Protein AF-0000000080632070 (afdb_homodimer)

Radius of gyration: 18.25 Å; Cα contacts (8 Å, |Δi|>4): 567; chains: 2; bounding box: 45×47×37 Å

Secondary structure (DSSP, 8-state):
--HHHHHHHHHHHHHHHHHHTT-HHHHHTTEEEEEEEEEGGGEEESSTTTTHHHHHHH-SEEEEEEEEEEEE--SS-EEEEEEEEEEEE-TTS-EEEEEEEEEEEEEETTEEEEEEEEESHHHHHH-GGG--/--HHHHHHHHHHHHHHHHHHTT-HHHHHTTEEEEEEEEEGGGEEESSTTTHHHHHHHH-SEEEEEEEEEEEE--SS-EEEEEEEEEEEE-TTS-EEEEEEEEEEEEEETTEEEEEEEEESHHHHHH-GGG--

Sequence (264 aa):
MSEMTERDLQAVKDYLDASMAPDPVRAAKHVAPGFICRFTGHRVFDTPSGPTGFNAARYKWVKKRIERYDVVPGETETIVYSLGYLYGAWPDGTPFDNNRYVDRFVVRDGLIVETDVWNDSAEWILDPSCARMSEMTERDLQAVKDYLDASMAPDPVRAAKHVAPGFICRFTGHRVFDTPSGPTGFNAARYKWVKKRIERYDVVPGETETIVYSLGYLYGAWPDGTPFDNNRYVDRFVVRDGLIVETDVWNDSAEWILDPSCAR

Solvent-accessible surface area (backbone atoms only — not comparable to full-atom values): 13625 Å² total; per-residue (Å²): 131,55,71,67,48,53,44,31,52,49,30,52,54,52,29,53,55,24,58,69,67,70,35,61,70,65,25,49,72,29,42,36,93,82,24,38,35,32,34,63,31,65,44,75,32,64,50,86,60,50,59,51,64,56,45,58,73,63,20,64,45,77,45,78,48,80,72,45,75,50,61,29,81,54,95,75,40,31,38,38,34,42,31,36,24,33,35,39,22,35,70,89,60,53,70,51,55,78,36,44,36,45,36,39,35,39,22,43,92,43,20,32,41,36,35,43,39,46,54,26,61,44,36,26,70,79,39,60,81,50,57,110,130,54,69,68,47,52,44,30,52,49,29,52,53,50,29,54,55,25,58,70,70,71,34,62,72,65,24,49,72,29,42,35,93,81,25,38,35,33,35,62,32,65,42,75,31,65,49,87,57,49,58,52,63,58,46,59,72,64,21,65,43,77,46,76,49,81,72,44,78,49,62,31,81,54,95,75,39,31,38,38,35,42,33,36,24,33,33,40,22,34,71,89,60,54,70,50,56,77,35,44,36,45,35,40,35,38,24,44,93,43,19,32,41,35,34,41,40,46,55,24,62,43,36,26,70,78,38,60,80,49,56,108

InterPro domains:
  IPR032710 NTF2-like domain superfamily [SSF54427] (9-125)

Organism: NCBI:txid1064539

Structure (mmCIF, N/CA/C/O backbone):
data_AF-0000000080632070-model_v1
#
loop_
_entity.id
_entity.type
_entity.pdbx_description
1 polymer 'SnoaL-like domain-containing protein'
#
loop_
_atom_site.group_PDB
_atom_site.id
_atom_site.type_symbol
_atom_site.label_atom_id
_atom_site.label_alt_id
_atom_site.label_comp_id
_atom_site.label_asym_id
_atom_site.label_entity_id
_atom_site.label_seq_id
_atom_site.pdbx_PDB_ins_code
_atom_site.Cartn_x
_atom_site.Cartn_y
_atom_site.Cartn_z
_atom_site.occupancy
_atom_site.B_iso_or_equiv
_atom_site.auth_seq_id
_atom_site.auth_comp_id
_atom_site.auth_asym_id
_atom_site.auth_atom_id
_atom_site.pdbx_PDB_model_num
ATOM 1 N N . MET A 1 1 ? 23.156 2.607 -9.703 1 80.25 1 MET A N 1
ATOM 2 C CA . MET A 1 1 ? 22.672 1.463 -8.93 1 80.25 1 MET A CA 1
ATOM 3 C C . MET A 1 1 ? 23.688 0.328 -8.953 1 80.25 1 MET A C 1
ATOM 5 O O . MET A 1 1 ? 24.312 0.068 -9.992 1 80.25 1 MET A O 1
ATOM 9 N N . SER A 1 2 ? 23.875 -0.301 -7.793 1 89.19 2 SER A N 1
ATOM 10 C CA . SER A 1 2 ? 24.812 -1.407 -7.703 1 89.19 2 SER A CA 1
ATOM 11 C C . SER A 1 2 ? 24.344 -2.607 -8.516 1 89.19 2 SER A C 1
ATOM 13 O O . SER A 1 2 ? 23.172 -2.697 -8.875 1 89.19 2 SER A O 1
ATOM 15 N N . GLU A 1 3 ? 25.203 -3.439 -8.914 1 92.31 3 GLU A N 1
ATOM 16 C CA . GLU A 1 3 ? 24.875 -4.668 -9.625 1 92.31 3 GLU A CA 1
ATOM 17 C C . GLU A 1 3 ? 23.875 -5.512 -8.828 1 92.31 3 GLU A C 1
ATOM 19 O O . GLU A 1 3 ? 22.969 -6.113 -9.406 1 92.31 3 GLU A O 1
ATOM 24 N N . MET A 1 4 ? 24.141 -5.578 -7.57 1 93.06 4 MET A N 1
ATOM 25 C CA . MET A 1 4 ? 23.234 -6.316 -6.695 1 93.06 4 MET A CA 1
ATOM 26 C C . MET A 1 4 ? 21.828 -5.754 -6.773 1 93.06 4 MET A C 1
ATOM 28 O O . MET A 1 4 ? 20.859 -6.508 -6.934 1 93.06 4 MET A O 1
ATOM 32 N N . THR A 1 5 ? 21.719 -4.477 -6.719 1 95.25 5 THR A N 1
ATOM 33 C CA . THR A 1 5 ? 20.422 -3.807 -6.746 1 95.25 5 THR A CA 1
ATOM 34 C C . THR A 1 5 ? 19.719 -4.031 -8.086 1 95.25 5 THR A C 1
ATOM 36 O O . THR A 1 5 ? 18.516 -4.273 -8.125 1 95.25 5 THR A O 1
ATOM 39 N N . GLU A 1 6 ? 20.453 -3.977 -9.164 1 96.12 6 GLU A N 1
ATOM 40 C CA . GLU A 1 6 ? 19.891 -4.199 -10.492 1 96.12 6 GLU A CA 1
ATOM 41 C C . GLU A 1 6 ? 19.375 -5.629 -10.648 1 96.12 6 GLU A C 1
ATOM 43 O O . GLU A 1 6 ? 18.312 -5.859 -11.227 1 96.12 6 GLU A O 1
ATOM 48 N N . ARG A 1 7 ? 20.172 -6.523 -10.172 1 96.81 7 ARG A N 1
ATOM 49 C CA . ARG A 1 7 ? 19.766 -7.926 -10.195 1 96.81 7 ARG A CA 1
ATOM 50 C C . ARG A 1 7 ? 18.5 -8.148 -9.383 1 96.81 7 ARG A C 1
ATOM 52 O O . ARG A 1 7 ? 17.594 -8.859 -9.828 1 96.81 7 ARG A O 1
ATOM 59 N N . ASP A 1 8 ? 18.469 -7.594 -8.242 1 97.81 8 ASP A N 1
ATOM 60 C CA . ASP A 1 8 ? 17.312 -7.746 -7.367 1 97.81 8 ASP A CA 1
ATOM 61 C C . ASP A 1 8 ? 16.062 -7.152 -8.008 1 97.81 8 ASP A C 1
ATOM 63 O O . ASP A 1 8 ? 14.984 -7.75 -7.941 1 97.81 8 ASP A O 1
ATOM 67 N N . LEU A 1 9 ? 16.156 -5.965 -8.625 1 98.06 9 LEU A N 1
ATOM 68 C CA . LEU A 1 9 ? 15.047 -5.355 -9.344 1 98.06 9 LEU A CA 1
ATOM 69 C C . LEU A 1 9 ? 14.578 -6.254 -10.477 1 98.06 9 LEU A C 1
ATOM 71 O O . LEU A 1 9 ? 13.375 -6.441 -10.672 1 98.06 9 LEU A O 1
ATOM 75 N N . GLN A 1 10 ? 15.5 -6.809 -11.227 1 98.06 10 GLN A N 1
ATOM 76 C CA . GLN A 1 10 ? 15.148 -7.688 -12.336 1 98.06 10 GLN A CA 1
ATOM 77 C C . GLN A 1 10 ? 14.398 -8.922 -11.844 1 98.06 10 GLN A C 1
ATOM 79 O O . GLN A 1 10 ? 13.484 -9.406 -12.508 1 98.06 10 GLN A O 1
ATOM 84 N N . ALA A 1 11 ? 14.812 -9.477 -10.711 1 98.12 11 ALA A N 1
ATOM 85 C CA . ALA A 1 11 ? 14.125 -10.617 -10.125 1 98.12 11 ALA A CA 1
ATOM 86 C C . ALA A 1 11 ? 12.656 -10.297 -9.859 1 98.12 11 ALA A C 1
ATOM 88 O O . ALA A 1 11 ? 11.781 -11.117 -10.125 1 98.12 11 ALA A O 1
ATOM 89 N N . VAL A 1 12 ? 12.359 -9.109 -9.328 1 98.5 12 VAL A N 1
ATOM 90 C CA . VAL A 1 12 ? 10.984 -8.695 -9.047 1 98.5 12 VAL A CA 1
ATOM 91 C C . VAL A 1 12 ? 10.203 -8.57 -10.352 1 98.5 12 VAL A C 1
ATOM 93 O O . VAL A 1 12 ? 9.062 -9.031 -10.445 1 98.5 12 VAL A O 1
ATOM 96 N N . LYS A 1 13 ? 10.844 -7.945 -11.367 1 98.12 13 LYS A N 1
ATOM 97 C CA . LYS A 1 13 ? 10.195 -7.805 -12.664 1 98.12 13 LYS A CA 1
ATOM 98 C C . LYS A 1 13 ? 9.852 -9.164 -13.266 1 98.12 13 LYS A C 1
ATOM 100 O O . LYS A 1 13 ? 8.742 -9.367 -13.766 1 98.12 13 LYS A O 1
ATOM 105 N N . ASP A 1 14 ? 10.758 -10.062 -13.188 1 97.06 14 ASP A N 1
ATOM 106 C CA . ASP A 1 14 ? 10.555 -11.406 -13.711 1 97.06 14 ASP A CA 1
ATOM 107 C C . ASP A 1 14 ? 9.453 -12.133 -12.938 1 97.06 14 ASP A C 1
ATOM 109 O O . ASP A 1 14 ? 8.633 -12.836 -13.531 1 97.06 14 ASP A O 1
ATOM 113 N N . TYR A 1 15 ? 9.539 -12 -11.625 1 97.31 15 TYR A N 1
ATOM 114 C CA . TYR A 1 15 ? 8.531 -12.609 -10.766 1 97.31 15 TYR A CA 1
ATOM 115 C C . TYR A 1 15 ? 7.133 -12.117 -11.133 1 97.31 15 TYR A C 1
ATOM 117 O O . TYR A 1 15 ? 6.203 -12.914 -11.281 1 97.31 15 TYR A O 1
ATOM 125 N N . LEU A 1 16 ? 6.93 -10.797 -11.289 1 96.94 16 LEU A N 1
ATOM 126 C CA . LEU A 1 16 ? 5.633 -10.211 -11.602 1 96.94 16 LEU A CA 1
ATOM 127 C C . LEU A 1 16 ? 5.16 -10.641 -12.984 1 96.94 16 LEU A C 1
ATOM 129 O O . LEU A 1 16 ? 3.977 -10.914 -13.188 1 96.94 16 LEU A O 1
ATOM 133 N N . ASP A 1 17 ? 6.074 -10.695 -13.953 1 94.5 17 ASP A N 1
ATOM 134 C CA . ASP A 1 17 ? 5.75 -11.188 -15.289 1 94.5 17 ASP A CA 1
ATOM 135 C C . ASP A 1 17 ? 5.246 -12.633 -15.234 1 94.5 17 ASP A C 1
ATOM 137 O O . ASP A 1 17 ? 4.246 -12.969 -15.875 1 94.5 17 ASP A O 1
ATOM 141 N N . ALA A 1 18 ? 5.891 -13.461 -14.484 1 93 18 ALA A N 1
ATOM 142 C CA . ALA A 1 18 ? 5.52 -14.859 -14.336 1 93 18 ALA A CA 1
ATOM 143 C C . ALA A 1 18 ? 4.168 -15 -13.641 1 93 18 ALA A C 1
ATOM 145 O O . ALA A 1 18 ? 3.363 -15.867 -13.992 1 93 18 ALA A O 1
ATOM 146 N N . SER A 1 19 ? 3.906 -14.188 -12.641 1 90 19 SER A N 1
ATOM 147 C CA . SER A 1 19 ? 2.676 -14.242 -11.859 1 90 19 SER A CA 1
ATOM 148 C C . SER A 1 19 ? 1.469 -13.836 -12.695 1 90 19 SER A C 1
ATOM 150 O O . SER A 1 19 ? 0.364 -14.336 -12.492 1 90 19 SER A O 1
ATOM 152 N N . MET A 1 20 ? 1.61 -13 -13.672 1 87.75 20 MET A N 1
ATOM 153 C CA . MET A 1 20 ? 0.521 -12.523 -14.516 1 87.75 20 MET A CA 1
ATOM 154 C C . MET A 1 20 ? 0.211 -13.523 -15.625 1 87.75 20 MET A C 1
ATOM 156 O O . MET A 1 20 ? -0.894 -13.531 -16.172 1 87.75 20 MET A O 1
ATOM 160 N N . ALA A 1 21 ? 1.097 -14.391 -16.141 1 80.94 21 ALA A N 1
ATOM 161 C CA . ALA A 1 21 ? 0.878 -15.469 -17.094 1 80.94 21 ALA A CA 1
ATOM 162 C C . ALA A 1 21 ? 0.444 -16.75 -16.391 1 80.94 21 ALA A C 1
ATOM 164 O O . ALA A 1 21 ? 0.208 -17.766 -17.047 1 80.94 21 ALA A O 1
ATOM 165 N N . PRO A 1 22 ? -0.05 -16.688 -15.375 1 74.19 22 PRO A N 1
ATOM 166 C CA . PRO A 1 22 ? -0.253 -17.766 -14.398 1 74.19 22 PRO A CA 1
ATOM 167 C C . PRO A 1 22 ? 0.621 -18.984 -14.68 1 74.19 22 PRO A C 1
ATOM 169 O O . PRO A 1 22 ? 0.126 -20 -15.18 1 74.19 22 PRO A O 1
ATOM 172 N N . ASP A 1 23 ? 1.89 -18.844 -14.43 1 85.56 23 ASP A N 1
ATOM 173 C CA . ASP A 1 23 ? 2.936 -19.859 -14.484 1 85.56 23 ASP A CA 1
ATOM 174 C C . ASP A 1 23 ? 3.582 -20.062 -13.117 1 85.56 23 ASP A C 1
ATOM 176 O O . ASP A 1 23 ? 4.672 -19.531 -12.859 1 85.56 23 ASP A O 1
ATOM 180 N N . PRO A 1 24 ? 2.984 -20.828 -12.305 1 86 24 PRO A N 1
ATOM 181 C CA . PRO A 1 24 ? 3.447 -20.922 -10.914 1 86 24 PRO A CA 1
ATOM 182 C C . PRO A 1 24 ? 4.844 -21.531 -10.805 1 86 24 PRO A C 1
ATOM 184 O O . PRO A 1 24 ? 5.59 -21.203 -9.875 1 86 24 PRO A O 1
ATOM 187 N N . VAL A 1 25 ? 5.188 -22.344 -11.727 1 89.5 25 VAL A N 1
ATOM 188 C CA . VAL A 1 25 ? 6.512 -22.969 -11.719 1 89.5 25 VAL A CA 1
ATOM 189 C C . VAL A 1 25 ? 7.578 -21.906 -11.969 1 89.5 25 VAL A C 1
ATOM 191 O O . VAL A 1 25 ? 8.586 -21.844 -11.266 1 89.5 25 VAL A O 1
ATOM 194 N N . ARG A 1 26 ? 7.363 -21.109 -12.961 1 92.06 26 ARG A N 1
ATOM 195 C CA . ARG A 1 26 ? 8.297 -20.031 -13.266 1 92.06 26 ARG A CA 1
ATOM 196 C C . ARG A 1 26 ? 8.375 -19.031 -12.117 1 92.06 26 ARG A C 1
ATOM 198 O O . ARG A 1 26 ? 9.461 -18.562 -11.758 1 92.06 26 ARG A O 1
ATOM 205 N N . ALA A 1 27 ? 7.277 -18.641 -11.539 1 93.5 27 ALA A N 1
ATOM 206 C CA . ALA A 1 27 ? 7.25 -17.703 -10.414 1 93.5 27 ALA A CA 1
ATOM 207 C C . ALA A 1 27 ? 8.039 -18.266 -9.227 1 93.5 27 ALA A C 1
ATOM 209 O O . ALA A 1 27 ? 8.742 -17.516 -8.547 1 93.5 27 ALA A O 1
ATOM 210 N N . ALA A 1 28 ? 7.957 -19.547 -9.062 1 94.19 28 ALA A N 1
ATOM 211 C CA . ALA A 1 28 ? 8.594 -20.203 -7.918 1 94.19 28 ALA A CA 1
ATOM 212 C C . ALA A 1 28 ? 10.109 -20.109 -8.016 1 94.19 28 ALA A C 1
ATOM 214 O O . ALA A 1 28 ? 10.805 -20.203 -6.996 1 94.19 28 ALA A O 1
ATOM 215 N N . LYS A 1 29 ? 10.648 -19.906 -9.148 1 95.88 29 LYS A N 1
ATOM 216 C CA . LYS A 1 29 ? 12.094 -19.828 -9.352 1 95.88 29 LYS A CA 1
ATOM 217 C C . LYS A 1 29 ? 12.656 -18.516 -8.82 1 95.88 29 LYS A C 1
ATOM 219 O O . LYS A 1 29 ? 13.867 -18.375 -8.648 1 95.88 29 LYS A O 1
ATOM 224 N N . HIS A 1 30 ? 11.789 -17.578 -8.602 1 97.5 30 HIS A N 1
ATOM 225 C CA . HIS A 1 30 ? 12.25 -16.234 -8.234 1 97.5 30 HIS A CA 1
ATOM 226 C C . HIS A 1 30 ? 12.094 -15.992 -6.738 1 97.5 30 HIS A C 1
ATOM 228 O O . HIS A 1 30 ? 12.375 -14.898 -6.254 1 97.5 30 HIS A O 1
ATOM 234 N N . VAL A 1 31 ? 11.656 -17 -5.98 1 98.19 31 VAL A N 1
ATOM 235 C CA . VAL A 1 31 ? 11.461 -16.797 -4.547 1 98.19 31 VAL A CA 1
ATOM 236 C C . VAL A 1 31 ? 12.414 -17.688 -3.76 1 98.19 31 VAL A C 1
ATOM 238 O O . VAL A 1 31 ? 12.836 -18.75 -4.246 1 98.19 31 VAL A O 1
ATOM 241 N N . ALA A 1 32 ? 12.812 -17.25 -2.561 1 98.31 32 ALA A N 1
ATOM 242 C CA . ALA A 1 32 ? 13.727 -17.969 -1.675 1 98.31 32 ALA A CA 1
ATOM 243 C C . ALA A 1 32 ? 12.984 -19.031 -0.862 1 98.31 32 ALA A C 1
ATOM 245 O O . ALA A 1 32 ? 11.766 -18.938 -0.688 1 98.31 32 ALA A O 1
ATOM 246 N N . PRO A 1 33 ? 13.711 -20.094 -0.408 1 96.94 33 PRO A N 1
ATOM 247 C CA . PRO A 1 33 ? 13.109 -20.953 0.612 1 96.94 33 PRO A CA 1
ATOM 248 C C . PRO A 1 33 ? 12.578 -20.172 1.812 1 96.94 33 PRO A C 1
ATOM 250 O O . PRO A 1 33 ? 13.25 -19.25 2.293 1 96.94 33 PRO A O 1
ATOM 253 N N . GLY A 1 34 ? 11.367 -20.484 2.211 1 97.31 34 GLY A N 1
ATOM 254 C CA . GLY A 1 34 ? 10.781 -19.766 3.332 1 97.31 34 GLY A CA 1
ATOM 255 C C . GLY A 1 34 ? 10.016 -18.531 2.916 1 97.31 34 GLY A C 1
ATOM 256 O O . GLY A 1 34 ? 9.609 -17.734 3.762 1 97.31 34 GLY A O 1
ATOM 257 N N . PHE A 1 35 ? 9.844 -18.406 1.65 1 98.06 35 PHE A N 1
ATOM 258 C CA . PHE A 1 35 ? 9.102 -17.281 1.084 1 98.06 35 PHE A CA 1
ATOM 259 C C . PHE A 1 35 ? 7.781 -17.078 1.827 1 98.06 35 PHE A C 1
ATOM 261 O O . PHE A 1 35 ? 7.102 -18.047 2.174 1 98.06 35 PHE A O 1
ATOM 268 N N . ILE A 1 36 ? 7.457 -15.766 2.119 1 98.56 36 ILE A N 1
ATOM 269 C CA . ILE A 1 36 ? 6.18 -15.398 2.727 1 98.56 36 ILE A CA 1
ATOM 270 C C . ILE A 1 36 ? 5.488 -14.336 1.875 1 98.56 36 ILE A C 1
ATOM 272 O O . ILE A 1 36 ? 6.117 -13.352 1.468 1 98.56 36 ILE A O 1
ATOM 276 N N . CYS A 1 37 ? 4.301 -14.578 1.542 1 98.12 37 CYS A N 1
ATOM 277 C CA . CYS A 1 37 ? 3.438 -13.594 0.904 1 98.12 37 CYS A CA 1
ATOM 278 C C . CYS A 1 37 ? 2.336 -13.133 1.854 1 98.12 37 CYS A C 1
ATOM 280 O O . CYS A 1 37 ? 1.498 -13.938 2.27 1 98.12 37 CYS A O 1
ATOM 282 N N . ARG A 1 38 ? 2.316 -11.922 2.25 1 98.5 38 ARG A N 1
ATOM 283 C CA . ARG A 1 38 ? 1.212 -11.312 2.98 1 98.5 38 ARG A CA 1
ATOM 284 C C . ARG A 1 38 ? 0.305 -10.523 2.041 1 98.5 38 ARG A C 1
ATOM 286 O O . ARG A 1 38 ? 0.641 -9.406 1.635 1 98.5 38 ARG A O 1
ATOM 293 N N . PHE A 1 39 ? -0.802 -11.125 1.764 1 98.44 39 PHE A N 1
ATOM 294 C CA . PHE A 1 39 ? -1.755 -10.602 0.793 1 98.44 39 PHE A CA 1
ATOM 295 C C . PHE A 1 39 ? -2.756 -9.672 1.467 1 98.44 39 PHE A C 1
ATOM 297 O O . PHE A 1 39 ? -2.678 -9.43 2.674 1 98.44 39 PHE A O 1
ATOM 304 N N . THR A 1 40 ? -3.619 -9 0.678 1 98.56 40 THR A N 1
ATOM 305 C CA . THR A 1 40 ? -4.57 -8.039 1.21 1 98.56 40 THR A CA 1
ATOM 306 C C . THR A 1 40 ? -5.301 -8.609 2.424 1 98.56 40 THR A C 1
ATOM 308 O O . THR A 1 40 ? -5.648 -9.789 2.443 1 98.56 40 THR A O 1
ATOM 311 N N . GLY A 1 41 ? -5.492 -7.746 3.436 1 98.06 41 GLY A N 1
ATOM 312 C CA . GLY A 1 41 ? -6.117 -8.195 4.668 1 98.06 41 GLY A CA 1
ATOM 313 C C . GLY A 1 41 ? -5.168 -8.945 5.582 1 98.06 41 GLY A C 1
ATOM 314 O O . GLY A 1 41 ? -5.59 -9.508 6.594 1 98.06 41 GLY A O 1
ATOM 315 N N . HIS A 1 42 ? -3.912 -9.008 5.176 1 98 42 HIS A N 1
ATOM 316 C CA . HIS A 1 42 ? -2.855 -9.719 5.887 1 98 42 HIS A CA 1
ATOM 317 C C . HIS A 1 42 ? -3.061 -11.227 5.805 1 98 42 HIS A C 1
ATOM 319 O O . HIS A 1 42 ? -2.822 -11.945 6.781 1 98 42 HIS A O 1
ATOM 325 N N . ARG A 1 43 ? -3.594 -11.734 4.762 1 97.75 43 ARG A N 1
ATOM 326 C CA . ARG A 1 43 ? -3.662 -13.164 4.496 1 97.75 43 ARG A CA 1
ATOM 327 C C . ARG A 1 43 ? -2.285 -13.727 4.16 1 97.75 43 ARG A C 1
ATOM 329 O O . ARG A 1 43 ? -1.622 -13.25 3.236 1 97.75 43 ARG A O 1
ATOM 336 N N . VAL A 1 44 ? -1.87 -14.711 4.836 1 97.94 44 VAL A N 1
ATOM 337 C CA . VAL A 1 44 ? -0.495 -15.18 4.719 1 97.94 44 VAL A CA 1
ATOM 338 C C . VAL A 1 44 ? -0.46 -16.469 3.895 1 97.94 44 VAL A C 1
ATOM 340 O O . VAL A 1 44 ? -1.235 -17.391 4.145 1 97.94 44 VAL A O 1
ATOM 343 N N . PHE A 1 45 ? 0.43 -16.453 2.949 1 97.5 45 PHE A N 1
ATOM 344 C CA . PHE A 1 45 ? 0.718 -17.625 2.115 1 97.5 45 PHE A CA 1
ATOM 345 C C . PHE A 1 45 ? 2.217 -17.891 2.062 1 97.5 45 PHE A C 1
ATOM 347 O O . PHE A 1 45 ? 3.023 -17 2.338 1 97.5 45 PHE A O 1
ATOM 354 N N . ASP A 1 46 ? 2.574 -19.094 1.622 1 97.06 46 ASP A N 1
ATOM 355 C CA . ASP A 1 46 ? 3.992 -19.453 1.667 1 97.06 46 ASP A CA 1
ATOM 356 C C . ASP A 1 46 ? 4.496 -19.875 0.291 1 97.06 46 ASP A C 1
ATOM 358 O O . ASP A 1 46 ? 5.594 -20.422 0.169 1 97.06 46 ASP A O 1
ATOM 362 N N . THR A 1 47 ? 3.676 -19.719 -0.685 1 95.25 47 THR A N 1
ATOM 363 C CA . THR A 1 47 ? 4.074 -19.953 -2.07 1 95.25 47 THR A CA 1
ATOM 364 C C . THR A 1 47 ? 3.516 -18.859 -2.98 1 95.25 47 THR A C 1
ATOM 366 O O . THR A 1 47 ? 2.506 -18.234 -2.656 1 95.25 47 THR A O 1
ATOM 369 N N . PRO A 1 48 ? 4.121 -18.641 -4.16 1 93.81 48 PRO A N 1
ATOM 370 C CA . PRO A 1 48 ? 3.619 -17.656 -5.113 1 93.81 48 PRO A CA 1
ATOM 371 C C . PRO A 1 48 ? 2.195 -17.953 -5.578 1 93.81 48 PRO A C 1
ATOM 373 O O . PRO A 1 48 ? 1.456 -17.031 -5.941 1 93.81 48 PRO A O 1
ATOM 376 N N . SER A 1 49 ? 1.76 -19.188 -5.531 1 93.06 49 SER A N 1
ATOM 377 C CA . SER A 1 49 ? 0.434 -19.562 -6.012 1 93.06 49 SER A CA 1
ATOM 378 C C . SER A 1 49 ? -0.602 -19.484 -4.895 1 93.06 49 SER A C 1
ATOM 380 O O . SER A 1 49 ? -1.796 -19.688 -5.133 1 93.06 49 SER A O 1
ATOM 382 N N . GLY A 1 50 ? -0.197 -19.219 -3.744 1 92.75 50 GLY A N 1
ATOM 383 C CA . GLY A 1 50 ? -1.074 -19.172 -2.584 1 92.75 50 GLY A CA 1
ATOM 384 C C . GLY A 1 50 ? -2.283 -18.281 -2.785 1 92.75 50 GLY A C 1
ATOM 385 O O . GLY A 1 50 ? -3.42 -18.703 -2.58 1 92.75 50 GLY A O 1
ATOM 386 N N . PRO A 1 51 ? -2.062 -17.031 -3.328 1 94.25 51 PRO A N 1
ATOM 387 C CA . PRO A 1 51 ? -3.16 -16.062 -3.451 1 94.25 51 PRO A CA 1
ATOM 388 C C . PRO A 1 51 ? -4.156 -16.438 -4.543 1 94.25 51 PRO A C 1
ATOM 390 O O . PRO A 1 51 ? -5.219 -15.828 -4.656 1 94.25 51 PRO A O 1
ATOM 393 N N .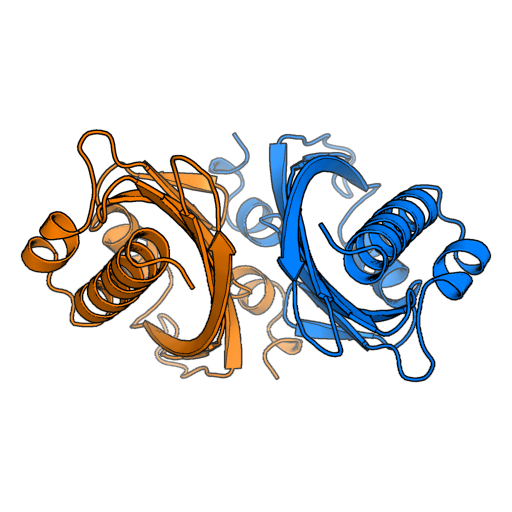 THR A 1 52 ? -3.857 -17.406 -5.316 1 92.25 52 THR A N 1
ATOM 394 C CA . THR A 1 52 ? -4.66 -17.719 -6.5 1 92.25 52 THR A CA 1
ATOM 395 C C . THR A 1 52 ? -6.098 -18.031 -6.109 1 92.25 52 THR A C 1
ATOM 397 O O . THR A 1 52 ? -7.039 -17.609 -6.781 1 92.25 52 THR A O 1
ATOM 400 N N . GLY A 1 53 ? -6.277 -18.875 -5.055 1 92.44 53 GLY A N 1
ATOM 401 C CA . GLY A 1 53 ? -7.617 -19.188 -4.59 1 92.44 53 GLY A CA 1
ATOM 402 C C . GLY A 1 53 ? -8.406 -17.984 -4.137 1 92.44 53 GLY A C 1
ATOM 403 O O . GLY A 1 53 ? -9.586 -17.844 -4.457 1 92.44 53 GLY A O 1
ATOM 404 N N . PHE A 1 54 ? -7.77 -17.141 -3.396 1 95.62 54 PHE A N 1
ATOM 405 C CA . PHE A 1 54 ? -8.422 -15.914 -2.965 1 95.62 54 PHE A CA 1
ATOM 406 C C . PHE A 1 54 ? -8.797 -15.055 -4.16 1 95.62 54 PHE A C 1
ATOM 408 O O . PHE A 1 54 ? -9.914 -14.539 -4.234 1 95.62 54 PHE A O 1
ATOM 415 N N . ASN A 1 55 ? -7.855 -14.859 -5.078 1 95.44 55 ASN A N 1
ATOM 416 C CA . ASN A 1 55 ? -8.125 -14.07 -6.273 1 95.44 55 ASN A CA 1
ATOM 417 C C . ASN A 1 55 ? -9.32 -14.609 -7.047 1 95.44 55 ASN A C 1
ATOM 419 O O . ASN A 1 55 ? -10.133 -13.844 -7.562 1 95.44 55 ASN A O 1
ATOM 423 N N . ALA A 1 56 ? -9.383 -15.898 -7.133 1 94.69 56 ALA A N 1
ATOM 424 C CA . ALA A 1 56 ? -10.469 -16.531 -7.887 1 94.69 56 ALA A CA 1
ATOM 425 C C . ALA A 1 56 ? -11.82 -16.234 -7.246 1 94.69 56 ALA A C 1
ATOM 427 O O . ALA A 1 56 ? -12.844 -16.188 -7.938 1 94.69 56 ALA A O 1
ATOM 428 N N . ALA A 1 57 ? -11.836 -16.062 -5.973 1 95.75 57 ALA A N 1
ATOM 429 C CA . ALA A 1 57 ? -13.07 -15.734 -5.258 1 95.75 57 ALA A CA 1
ATOM 430 C C . ALA A 1 57 ? -13.375 -14.242 -5.355 1 95.75 57 ALA A C 1
ATOM 432 O O . ALA A 1 57 ? -14.539 -13.836 -5.285 1 95.75 57 ALA A O 1
ATOM 433 N N . ARG A 1 58 ? -12.406 -13.469 -5.574 1 97.19 58 ARG A N 1
ATOM 434 C CA . ARG A 1 58 ? -12.516 -12.016 -5.535 1 97.19 58 ARG A CA 1
ATOM 435 C C . ARG A 1 58 ? -12.805 -11.453 -6.922 1 97.19 58 ARG A C 1
ATOM 437 O O . ARG A 1 58 ? -13.516 -10.453 -7.059 1 97.19 58 ARG A O 1
ATOM 444 N N . TYR A 1 59 ? -12.273 -12.117 -7.941 1 97.69 59 TYR A N 1
ATOM 445 C CA . TYR A 1 59 ? -12.375 -11.641 -9.32 1 97.69 59 TYR A CA 1
ATOM 446 C C . TYR A 1 59 ? -12.766 -12.773 -10.258 1 97.69 59 TYR A C 1
ATOM 448 O O . TYR A 1 59 ? -12.461 -13.938 -10 1 97.69 59 TYR A O 1
ATOM 456 N N . LYS A 1 60 ? -13.438 -12.383 -11.32 1 97.81 60 LYS A N 1
ATOM 457 C CA . LYS A 1 60 ? -13.484 -13.312 -12.445 1 97.81 60 LYS A CA 1
ATOM 458 C C . LYS A 1 60 ? -12.102 -13.5 -13.062 1 97.81 60 LYS A C 1
ATOM 460 O O . LYS A 1 60 ? -11.711 -14.625 -13.383 1 97.81 60 LYS A O 1
ATOM 465 N N . TRP A 1 61 ? -11.391 -12.359 -13.258 1 96.69 61 TRP A N 1
ATOM 466 C CA . TRP A 1 61 ? -9.969 -12.328 -13.586 1 96.69 61 TRP A CA 1
ATOM 467 C C . TRP A 1 61 ? -9.359 -10.961 -13.258 1 96.69 61 TRP A C 1
ATOM 469 O O . TRP A 1 61 ? -10.086 -9.977 -13.125 1 96.69 61 TRP A O 1
ATOM 479 N N . VAL A 1 62 ? -8.047 -1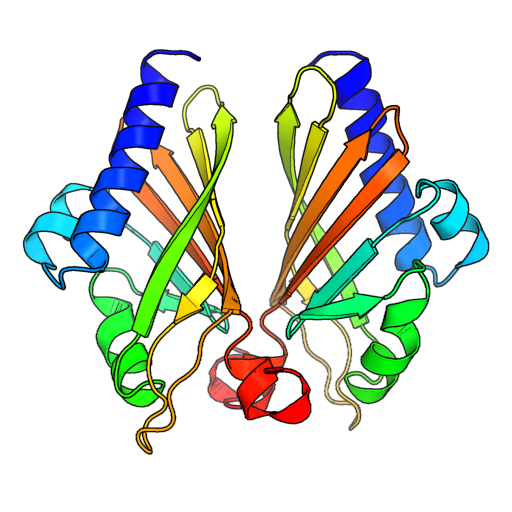0.875 -13.062 1 97.19 62 VAL A N 1
ATOM 480 C CA . VAL A 1 62 ? -7.406 -9.625 -12.688 1 97.19 62 VAL A CA 1
ATOM 481 C C . VAL A 1 62 ? -5.957 -9.625 -13.172 1 97.19 62 VAL A C 1
ATOM 483 O O . VAL A 1 62 ? -5.285 -10.656 -13.133 1 97.19 62 VAL A O 1
ATOM 486 N N . LYS A 1 63 ? -5.422 -8.523 -13.625 1 9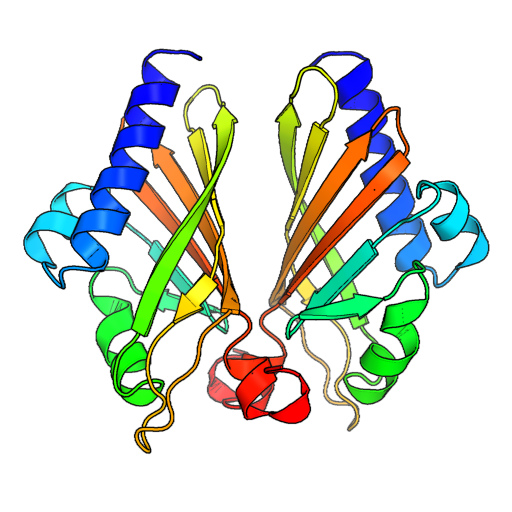6.56 63 LYS A N 1
ATOM 487 C CA . LYS A 1 63 ? -4.031 -8.297 -14.016 1 96.56 63 LYS A CA 1
ATOM 488 C C . LYS A 1 63 ? -3.529 -6.949 -13.508 1 96.56 63 LYS A C 1
ATOM 490 O O . LYS A 1 63 ? -4.309 -6.145 -13 1 96.56 63 LYS A O 1
ATOM 495 N N . LYS A 1 64 ? -2.232 -6.812 -13.641 1 97.69 64 LYS A N 1
ATOM 496 C CA . LYS A 1 64 ? -1.588 -5.574 -13.211 1 97.69 64 LYS A CA 1
ATOM 497 C C . LYS A 1 64 ? -1.092 -4.766 -14.406 1 97.69 64 LYS A C 1
ATOM 499 O O . LYS A 1 64 ? -0.474 -5.316 -15.32 1 97.69 64 LYS A O 1
ATOM 504 N N . ARG A 1 65 ? -1.388 -3.512 -14.477 1 98 65 ARG A N 1
ATOM 505 C CA . ARG A 1 65 ? -0.648 -2.521 -15.25 1 98 65 ARG A CA 1
ATOM 506 C C . ARG A 1 65 ? 0.398 -1.822 -14.391 1 98 65 ARG A C 1
ATOM 508 O O . ARG A 1 65 ? 0.067 -0.938 -13.602 1 98 65 ARG A O 1
ATOM 515 N N . ILE A 1 66 ? 1.628 -2.246 -14.555 1 98.19 66 ILE A N 1
ATOM 516 C CA . ILE A 1 66 ? 2.699 -1.738 -13.711 1 98.19 66 ILE A CA 1
ATOM 517 C C . ILE A 1 66 ? 3.141 -0.362 -14.203 1 98.19 66 ILE A C 1
ATOM 519 O O . ILE A 1 66 ? 3.457 -0.191 -15.383 1 98.19 66 ILE A O 1
ATOM 523 N N . GLU A 1 67 ? 3.201 0.604 -13.336 1 98.25 67 GLU A N 1
ATOM 524 C CA . GLU A 1 67 ? 3.531 1.967 -13.742 1 98.25 67 GLU A CA 1
ATOM 525 C C . GLU A 1 67 ? 4.879 2.402 -13.172 1 98.25 67 GLU A C 1
ATOM 527 O O . GLU A 1 67 ? 5.555 3.258 -13.742 1 98.25 67 GLU A O 1
ATOM 532 N N . ARG A 1 68 ? 5.227 1.77 -12.109 1 97.56 68 ARG A N 1
ATOM 533 C CA . ARG A 1 68 ? 6.383 2.334 -11.414 1 97.56 68 ARG A CA 1
ATOM 534 C C . ARG A 1 68 ? 7.059 1.286 -10.531 1 97.56 68 ARG A C 1
ATOM 536 O O . ARG A 1 68 ? 6.387 0.455 -9.922 1 97.56 68 ARG A O 1
ATOM 543 N N . TYR A 1 69 ? 8.406 1.3 -10.492 1 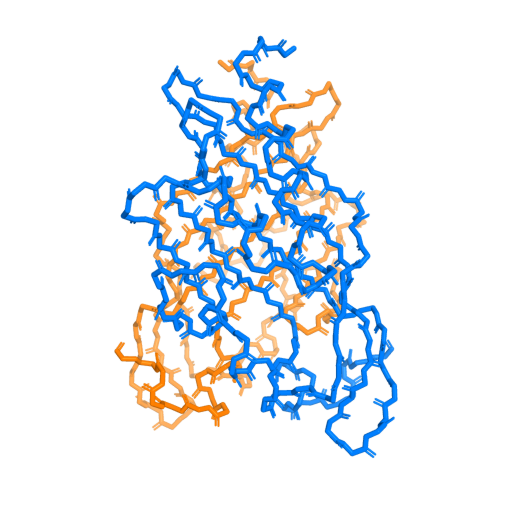98.56 69 TYR A N 1
ATOM 544 C CA . TYR A 1 69 ? 9.203 0.613 -9.484 1 98.56 69 TYR A CA 1
ATOM 545 C C . TYR A 1 69 ? 9.984 1.608 -8.641 1 98.56 69 TYR A C 1
ATOM 547 O O . TYR A 1 69 ? 10.648 2.502 -9.18 1 98.56 69 TYR A O 1
ATOM 555 N N . ASP A 1 70 ? 9.906 1.547 -7.363 1 98.5 70 ASP A N 1
ATOM 556 C CA . ASP A 1 70 ? 10.766 2.273 -6.434 1 98.5 70 ASP A CA 1
ATOM 557 C C . ASP A 1 70 ? 11.727 1.325 -5.719 1 98.5 70 ASP A C 1
ATOM 559 O O . ASP A 1 70 ? 11.297 0.334 -5.125 1 98.5 70 ASP A O 1
ATOM 563 N N . VAL A 1 71 ? 12.961 1.665 -5.816 1 98.31 71 VAL A N 1
ATOM 564 C CA . VAL A 1 71 ? 13.984 0.757 -5.301 1 98.31 71 VAL A CA 1
ATOM 565 C C . VAL A 1 71 ? 14.672 1.39 -4.094 1 98.31 71 VAL A 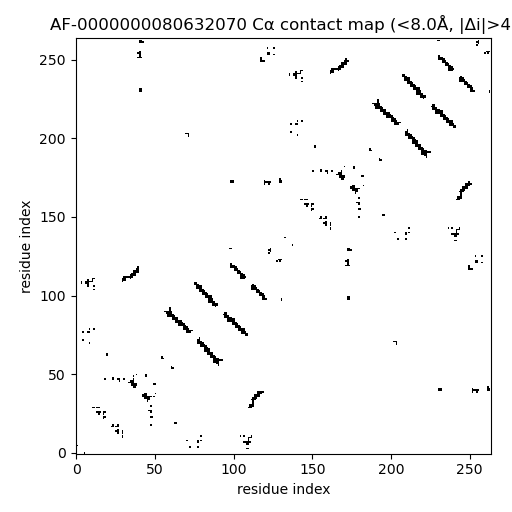C 1
ATOM 567 O O . VAL A 1 71 ? 15.094 2.547 -4.148 1 98.31 71 VAL A O 1
ATOM 570 N N . VAL A 1 72 ? 14.742 0.711 -2.986 1 97.88 72 VAL A N 1
ATOM 571 C CA . VAL A 1 72 ? 15.461 1.059 -1.765 1 97.88 72 VAL A CA 1
ATOM 572 C C . VAL A 1 72 ? 16.688 0.165 -1.617 1 97.88 72 VAL A C 1
ATOM 574 O O . VAL A 1 72 ? 16.609 -0.93 -1.057 1 97.88 72 VAL A O 1
ATOM 577 N N . PRO A 1 73 ? 17.766 0.642 -2.059 1 94.44 73 PRO A N 1
ATOM 578 C CA . PRO A 1 73 ? 18.969 -0.183 -1.948 1 94.44 73 PRO A CA 1
ATOM 579 C C . PRO A 1 73 ? 19.406 -0.407 -0.5 1 94.44 73 PRO A C 1
ATOM 581 O O . PRO A 1 73 ? 19.234 0.48 0.341 1 94.44 73 PRO A O 1
ATOM 584 N N . GLY A 1 74 ? 19.828 -1.607 -0.143 1 92.19 74 GLY A N 1
ATOM 585 C CA . GLY A 1 74 ? 20.438 -1.943 1.135 1 92.19 74 GLY A CA 1
ATOM 586 C C . GLY A 1 74 ? 21.75 -2.676 0.992 1 92.19 74 GLY A C 1
ATOM 587 O O . GLY A 1 74 ? 22.25 -2.877 -0.122 1 92.19 74 GLY A O 1
ATOM 588 N N . GLU A 1 75 ? 22.359 -2.963 2.146 1 90.88 75 GLU A N 1
ATOM 589 C CA . GLU A 1 75 ? 23.656 -3.643 2.129 1 90.88 75 GLU A CA 1
ATOM 590 C C . GLU A 1 75 ? 23.484 -5.125 1.793 1 90.88 75 GLU A C 1
ATOM 592 O O . GLU A 1 75 ? 24.203 -5.656 0.945 1 90.88 75 GLU A O 1
ATOM 597 N N . THR A 1 76 ? 22.5 -5.785 2.4 1 93.56 76 THR A N 1
ATOM 598 C CA . THR A 1 76 ? 22.359 -7.227 2.232 1 93.56 76 THR A CA 1
ATOM 599 C C . THR A 1 76 ? 21.031 -7.562 1.554 1 93.56 76 THR A C 1
ATOM 601 O O . THR A 1 76 ? 20.797 -8.711 1.157 1 93.56 76 THR A O 1
ATOM 604 N N . GLU A 1 77 ? 20.188 -6.59 1.485 1 96.44 77 GLU A N 1
ATOM 605 C CA . GLU A 1 77 ? 18.891 -6.801 0.833 1 96.44 77 GLU A CA 1
ATOM 606 C C . GLU A 1 77 ? 18.438 -5.547 0.098 1 96.44 77 GLU A C 1
ATOM 608 O O . GLU A 1 77 ? 18.906 -4.445 0.383 1 96.44 77 GLU A O 1
ATOM 613 N N . THR A 1 78 ? 17.641 -5.695 -0.895 1 98.06 78 THR A N 1
ATOM 614 C CA . THR A 1 78 ? 16.984 -4.629 -1.645 1 98.06 78 THR A CA 1
ATOM 615 C C . THR A 1 78 ? 15.477 -4.664 -1.432 1 98.06 78 THR A C 1
ATOM 617 O O . THR A 1 78 ? 14.867 -5.734 -1.453 1 98.06 78 THR A O 1
ATOM 620 N N . ILE A 1 79 ? 14.93 -3.562 -1.122 1 98.75 79 ILE A N 1
ATOM 621 C CA . ILE A 1 79 ? 13.477 -3.451 -1.113 1 98.75 79 ILE A CA 1
ATOM 622 C C . ILE A 1 79 ? 12.992 -2.848 -2.432 1 98.75 79 ILE A C 1
ATOM 624 O O . ILE A 1 79 ? 13.57 -1.871 -2.92 1 98.75 79 ILE A O 1
ATOM 628 N N . VAL A 1 80 ? 12.039 -3.455 -3.057 1 98.81 80 VAL A N 1
ATOM 629 C CA . VAL A 1 80 ? 11.453 -2.967 -4.301 1 98.81 80 VAL A CA 1
ATOM 630 C C . VAL A 1 80 ? 9.945 -2.783 -4.121 1 98.81 80 VAL A C 1
ATOM 632 O O . VAL A 1 80 ? 9.258 -3.682 -3.631 1 98.81 80 VAL A O 1
ATOM 635 N N . TYR A 1 81 ? 9.492 -1.628 -4.422 1 98.88 81 TYR A N 1
ATOM 636 C CA . TYR A 1 81 ? 8.062 -1.381 -4.527 1 98.88 81 TYR A CA 1
ATOM 637 C C . TYR A 1 81 ? 7.609 -1.393 -5.98 1 98.88 81 TYR A C 1
ATOM 639 O O . TYR A 1 81 ? 8.289 -0.852 -6.855 1 98.88 81 TYR A O 1
ATOM 647 N N . SER A 1 82 ? 6.57 -2.043 -6.254 1 98.88 82 SER A N 1
ATOM 648 C CA . SER A 1 82 ? 5.887 -1.983 -7.539 1 98.88 82 SER A CA 1
ATOM 649 C C . SER A 1 82 ? 4.496 -1.371 -7.398 1 98.88 82 SER A C 1
ATOM 651 O O . SER A 1 82 ? 3.713 -1.788 -6.543 1 98.88 82 SER A O 1
ATOM 653 N N . LEU A 1 83 ? 4.172 -0.332 -8.172 1 98.75 83 LEU A N 1
ATOM 654 C CA . LEU A 1 83 ? 2.889 0.36 -8.109 1 98.75 83 LEU A CA 1
ATOM 655 C C . LEU A 1 83 ? 2.248 0.444 -9.492 1 98.75 83 LEU A C 1
ATOM 657 O O . LEU A 1 83 ? 2.951 0.511 -10.5 1 98.75 83 LEU A O 1
ATOM 661 N N . GLY A 1 84 ? 0.972 0.536 -9.508 1 98.69 84 GLY A N 1
ATOM 662 C CA . GLY A 1 84 ? 0.171 0.711 -10.711 1 98.69 84 GLY A CA 1
ATOM 663 C C . GLY A 1 84 ? -1.311 0.486 -10.477 1 98.69 84 GLY A C 1
ATOM 664 O O . GLY A 1 84 ? -1.859 0.926 -9.461 1 98.69 84 GLY A O 1
ATOM 665 N N . TYR A 1 85 ? -1.917 -0.128 -11.469 1 98.69 85 TYR A N 1
ATOM 666 C CA . TYR A 1 85 ? -3.361 -0.327 -11.414 1 98.69 85 TYR A CA 1
ATOM 667 C C . TYR A 1 85 ? -3.727 -1.766 -11.758 1 98.69 85 TYR A C 1
ATOM 669 O O . TYR A 1 85 ? -3.158 -2.352 -12.688 1 98.69 85 TYR A O 1
ATOM 677 N N . LEU A 1 86 ? -4.609 -2.273 -10.938 1 98.5 86 LEU A N 1
ATOM 678 C CA . LEU A 1 86 ? -5.27 -3.514 -11.336 1 98.5 86 LEU A CA 1
ATOM 679 C C . LEU A 1 86 ? -6.375 -3.24 -12.344 1 98.5 86 LEU A C 1
ATOM 681 O O . LEU A 1 86 ? -7.059 -2.217 -12.266 1 98.5 86 LEU A O 1
ATOM 685 N N . TYR A 1 87 ? -6.562 -4.121 -13.242 1 98.38 87 TYR A N 1
ATOM 686 C CA . TYR A 1 87 ? -7.703 -4.148 -14.148 1 98.38 87 TYR A CA 1
ATOM 687 C C . TYR A 1 87 ? -8.18 -5.578 -14.383 1 98.38 87 TYR A C 1
ATOM 689 O O . TYR A 1 87 ? -7.422 -6.531 -14.195 1 98.38 87 TYR A O 1
ATOM 697 N N . GLY A 1 88 ? -9.445 -5.754 -14.734 1 97.94 88 GLY A N 1
ATOM 698 C CA . GLY A 1 88 ? -10.047 -7.07 -14.875 1 97.94 88 GLY A CA 1
ATOM 699 C C . GLY A 1 88 ? -11.562 -7.043 -14.852 1 97.94 88 GLY A C 1
ATOM 700 O O . GLY A 1 88 ? -12.18 -6.137 -15.414 1 97.94 88 GLY A O 1
ATOM 701 N N . ALA A 1 89 ? -12.094 -8.086 -14.281 1 98.56 89 ALA A N 1
ATOM 702 C CA . ALA A 1 89 ? -13.547 -8.195 -14.141 1 98.56 89 ALA A CA 1
ATOM 703 C C . ALA A 1 89 ? -13.922 -8.758 -12.773 1 98.56 89 ALA A C 1
ATOM 705 O O . ALA A 1 89 ? -13.258 -9.664 -12.266 1 98.56 89 ALA A O 1
ATOM 706 N N . TRP A 1 90 ? -15.008 -8.195 -12.203 1 97.88 90 TRP A N 1
ATOM 707 C CA . TRP A 1 90 ? -15.594 -8.734 -10.977 1 97.88 90 TRP A CA 1
ATOM 708 C C . TRP A 1 90 ? -16.266 -10.07 -11.242 1 97.88 90 TRP A C 1
ATOM 710 O O . TRP A 1 90 ? -16.438 -10.469 -12.398 1 97.88 90 TRP A O 1
ATOM 720 N N . PRO A 1 91 ? -16.703 -10.797 -10.195 1 97.25 91 PRO A N 1
ATOM 721 C CA . PRO A 1 91 ? -17.281 -12.133 -10.367 1 97.25 91 PRO A CA 1
ATOM 722 C C . PRO A 1 91 ? -18.531 -12.125 -11.242 1 97.25 91 PRO A C 1
ATOM 724 O O . PRO A 1 91 ? -18.781 -13.094 -11.969 1 97.25 91 PRO A O 1
ATOM 727 N N . ASP A 1 92 ? -19.219 -11.039 -11.289 1 96.94 92 ASP A N 1
ATOM 728 C CA . ASP A 1 92 ? -20.453 -10.953 -12.062 1 96.94 92 ASP A CA 1
ATOM 729 C C . ASP A 1 92 ? -20.156 -10.555 -13.508 1 96.94 92 ASP A C 1
ATOM 731 O O . ASP A 1 92 ? -21.078 -10.375 -14.305 1 96.94 92 ASP A O 1
ATOM 735 N N . GLY A 1 93 ? -18.891 -10.312 -13.844 1 97.62 93 GLY A N 1
ATOM 736 C CA . GLY A 1 93 ? -18.5 -10.016 -15.211 1 97.62 93 GLY A CA 1
ATOM 737 C C . GLY A 1 93 ? -18.281 -8.539 -15.469 1 97.62 93 GLY A C 1
ATOM 738 O O . GLY A 1 93 ? -17.766 -8.148 -16.516 1 97.62 93 GLY A O 1
ATOM 739 N N . THR A 1 94 ? -18.672 -7.645 -14.539 1 97.19 94 THR A N 1
ATOM 740 C CA . THR A 1 94 ? -18.469 -6.211 -14.695 1 97.19 94 THR A CA 1
ATOM 741 C C . THR A 1 94 ? -16.969 -5.895 -14.805 1 97.19 94 THR A C 1
ATOM 743 O O . THR A 1 94 ? -16.188 -6.285 -13.938 1 97.19 94 THR A O 1
ATOM 746 N N . PRO A 1 95 ? -16.531 -5.297 -15.867 1 97.94 95 PRO A N 1
ATOM 747 C CA . PRO A 1 95 ? -15.117 -4.934 -15.992 1 97.94 95 PRO A CA 1
ATOM 748 C C . PRO A 1 95 ? -14.719 -3.791 -15.062 1 97.94 95 PRO A C 1
ATOM 750 O O . PRO A 1 95 ? -15.57 -2.988 -14.664 1 97.94 95 PRO A O 1
ATOM 753 N N . PHE A 1 96 ? -13.5 -3.729 -14.656 1 98 96 PHE A N 1
ATOM 754 C CA . PHE A 1 96 ? -12.961 -2.602 -13.906 1 98 96 PHE A CA 1
ATOM 755 C C . PHE A 1 96 ? -11.539 -2.277 -14.359 1 98 96 PHE A C 1
ATOM 757 O O . PHE A 1 96 ? -10.867 -3.117 -14.961 1 98 96 PHE A O 1
ATOM 764 N N . ASP A 1 97 ? -11.125 -1.079 -14.117 1 97.81 97 ASP A N 1
ATOM 765 C CA . ASP A 1 97 ? -9.773 -0.573 -14.367 1 97.81 97 ASP A CA 1
ATOM 766 C C . ASP A 1 97 ? -9.406 0.511 -13.352 1 97.81 97 ASP A C 1
ATOM 768 O O . ASP A 1 97 ? -10.227 0.915 -12.531 1 97.81 97 ASP A O 1
ATOM 772 N N . ASN A 1 98 ? -8.188 0.847 -13.203 1 97.69 98 ASN A N 1
ATOM 773 C CA . ASN A 1 98 ? -7.703 1.968 -12.406 1 97.69 98 ASN A CA 1
ATOM 774 C C . ASN A 1 98 ? -7.789 1.669 -10.906 1 97.69 98 ASN A C 1
ATOM 776 O O . ASN A 1 98 ? -8.016 2.574 -10.102 1 97.69 98 ASN A O 1
ATOM 780 N N . ASN A 1 99 ? -7.875 0.375 -10.539 1 98.56 99 ASN A N 1
ATOM 781 C CA . ASN A 1 99 ? -7.789 -0.035 -9.141 1 98.56 99 ASN A CA 1
ATOM 782 C C . ASN A 1 99 ? -6.352 0 -8.641 1 98.56 99 ASN A C 1
ATOM 784 O O . ASN A 1 99 ? -5.527 -0.824 -9.039 1 98.56 99 ASN A O 1
ATOM 788 N N . ARG A 1 100 ? -6.047 0.884 -7.773 1 98.88 100 ARG A N 1
ATOM 789 C CA . ARG A 1 100 ? -4.652 1.096 -7.402 1 98.88 100 ARG A CA 1
ATOM 790 C C . ARG A 1 100 ? -4.109 -0.094 -6.617 1 98.88 100 ARG A C 1
ATOM 792 O O . ARG A 1 100 ? -4.832 -0.707 -5.828 1 98.88 100 ARG A O 1
ATOM 799 N N . TYR A 1 101 ? -2.828 -0.385 -6.742 1 98.88 101 TYR A N 1
ATOM 800 C CA . TYR A 1 101 ? -2.15 -1.371 -5.906 1 98.88 101 TYR A CA 1
ATOM 801 C C . TYR A 1 101 ? -0.736 -0.917 -5.566 1 98.88 101 TYR A C 1
ATOM 803 O O . TYR A 1 101 ? -0.165 -0.071 -6.258 1 98.88 101 TYR A O 1
ATOM 811 N N . VAL A 1 102 ? -0.17 -1.383 -4.516 1 98.94 102 VAL A N 1
ATOM 812 C CA . VAL A 1 102 ? 1.244 -1.3 -4.164 1 98.94 102 VAL A CA 1
ATOM 813 C C . VAL A 1 102 ? 1.722 -2.646 -3.623 1 98.94 102 VAL A C 1
ATOM 815 O O . VAL A 1 102 ? 1.089 -3.229 -2.74 1 98.94 102 VAL A O 1
ATOM 818 N N . ASP A 1 103 ? 2.775 -3.232 -4.16 1 98.88 103 ASP A N 1
ATOM 819 C CA . ASP A 1 103 ? 3.469 -4.43 -3.701 1 98.88 103 ASP A CA 1
ATOM 820 C C . ASP A 1 103 ? 4.855 -4.09 -3.156 1 98.88 103 ASP A C 1
ATOM 822 O O . ASP A 1 103 ? 5.578 -3.287 -3.748 1 98.88 103 ASP A O 1
ATOM 826 N N . ARG A 1 104 ? 5.199 -4.633 -2.088 1 98.94 104 ARG A N 1
ATOM 827 C CA . ARG A 1 104 ? 6.531 -4.504 -1.509 1 98.94 104 ARG A CA 1
ATOM 828 C C . ARG A 1 104 ? 7.266 -5.84 -1.519 1 98.94 104 ARG A C 1
ATOM 830 O O . ARG A 1 104 ? 6.723 -6.855 -1.076 1 98.94 104 ARG A O 1
ATOM 837 N N . PHE A 1 105 ? 8.453 -5.852 -2.023 1 98.88 105 PHE A N 1
ATOM 838 C CA . PHE A 1 105 ? 9.289 -7.051 -2.088 1 98.88 105 PHE A CA 1
ATOM 839 C C . PHE A 1 105 ? 10.578 -6.852 -1.305 1 98.88 105 PHE A C 1
ATOM 841 O O . PHE A 1 105 ? 11.227 -5.809 -1.417 1 98.88 105 PHE A O 1
ATOM 848 N N . VAL A 1 106 ? 10.906 -7.766 -0.514 1 98.81 106 VAL A N 1
ATOM 849 C CA . VAL A 1 106 ? 12.242 -7.891 0.053 1 98.81 106 VAL A CA 1
ATOM 850 C C . VAL A 1 106 ? 13.047 -8.922 -0.737 1 98.81 106 VAL A C 1
ATOM 852 O O . VAL A 1 106 ? 12.617 -10.07 -0.882 1 98.81 106 VAL A O 1
ATOM 855 N N . VAL A 1 107 ? 14.172 -8.539 -1.267 1 98.75 107 VAL A N 1
ATOM 856 C CA . VAL A 1 107 ? 14.953 -9.391 -2.16 1 98.75 107 VAL A CA 1
ATOM 857 C C . VAL A 1 107 ? 16.359 -9.578 -1.604 1 98.75 107 VAL A C 1
ATOM 859 O O . VAL A 1 107 ? 17 -8.609 -1.183 1 98.75 107 VAL A O 1
ATOM 862 N N . ARG A 1 108 ? 16.828 -10.758 -1.503 1 98.25 108 ARG A N 1
ATOM 863 C CA . ARG A 1 108 ? 18.188 -11.109 -1.116 1 98.25 108 ARG A CA 1
ATOM 864 C C . ARG A 1 108 ? 18.844 -12.008 -2.166 1 98.25 108 ARG A C 1
ATOM 866 O O . ARG A 1 108 ? 18.328 -13.078 -2.479 1 98.25 108 ARG A O 1
ATOM 873 N N . ASP A 1 109 ? 19.938 -11.523 -2.699 1 96.06 109 ASP A N 1
ATOM 874 C CA . AS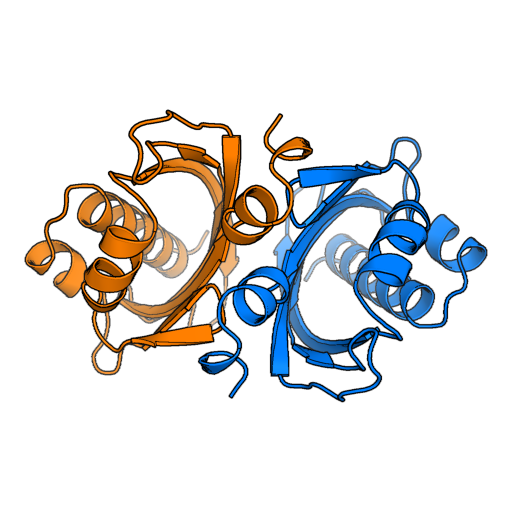P A 1 109 ? 20.734 -12.281 -3.666 1 96.06 109 ASP A CA 1
ATOM 875 C C . ASP A 1 109 ? 19.859 -12.734 -4.84 1 96.06 109 ASP A C 1
ATOM 877 O O . ASP A 1 109 ? 19.891 -13.906 -5.23 1 96.06 109 ASP A O 1
ATOM 881 N N . GLY A 1 110 ? 19.016 -11.852 -5.273 1 97.69 110 GLY A N 1
ATOM 882 C CA . GLY A 1 110 ? 18.234 -12.086 -6.484 1 97.69 110 GLY A CA 1
ATOM 883 C C . GLY A 1 110 ? 17 -12.93 -6.25 1 97.69 110 GLY A C 1
ATOM 884 O O . GLY A 1 110 ? 16.312 -13.312 -7.199 1 97.69 110 GLY A O 1
ATOM 885 N N . LEU A 1 111 ? 16.719 -13.258 -4.992 1 98.62 111 LEU A N 1
ATOM 886 C CA . LEU A 1 111 ? 15.531 -14.039 -4.656 1 98.62 111 LEU A CA 1
ATOM 887 C C . LEU A 1 111 ? 14.602 -13.25 -3.732 1 98.62 111 LEU A C 1
ATOM 889 O O . LEU A 1 111 ? 15.07 -12.578 -2.812 1 98.62 111 LEU A O 1
ATOM 893 N N . ILE A 1 112 ? 13.367 -13.359 -4.023 1 98.75 112 ILE A N 1
ATOM 894 C CA . ILE A 1 112 ? 12.375 -12.68 -3.197 1 98.75 112 ILE A CA 1
ATOM 895 C C . ILE A 1 112 ? 12.133 -13.484 -1.918 1 98.75 112 ILE A C 1
ATOM 897 O O . ILE A 1 112 ? 11.789 -14.664 -1.973 1 98.75 112 ILE A O 1
ATOM 901 N N . VAL A 1 113 ? 12.273 -12.812 -0.842 1 98.62 113 VAL A N 1
ATOM 902 C CA . VAL A 1 113 ? 12.133 -13.461 0.459 1 98.62 113 VAL A CA 1
ATOM 903 C C . VAL A 1 113 ? 10.719 -13.258 0.984 1 98.62 113 VAL A C 1
ATOM 905 O O . VAL A 1 113 ? 10.141 -14.156 1.605 1 98.62 113 VAL A O 1
ATOM 908 N N . GLU A 1 114 ? 10.164 -12.102 0.814 1 98.5 114 GLU A N 1
ATOM 909 C CA . GLU A 1 114 ? 8.789 -11.836 1.222 1 98.5 114 GLU A CA 1
ATOM 910 C C . GLU A 1 114 ? 8.164 -10.734 0.363 1 98.5 114 GLU A C 1
ATOM 912 O O . GLU A 1 114 ? 8.875 -9.953 -0.272 1 98.5 114 GLU A O 1
ATOM 917 N N . THR A 1 115 ? 6.891 -10.758 0.302 1 98.75 115 THR A N 1
ATOM 918 C CA . THR A 1 115 ? 6.133 -9.727 -0.394 1 98.75 115 THR A CA 1
ATOM 919 C C . THR A 1 115 ? 4.879 -9.352 0.392 1 98.75 115 THR A C 1
ATOM 921 O O . THR A 1 115 ? 4.254 -10.211 1.021 1 98.75 115 THR A O 1
ATOM 924 N N . ASP A 1 116 ? 4.602 -8.094 0.481 1 98.81 116 ASP A N 1
ATOM 925 C CA . ASP A 1 116 ? 3.375 -7.523 1.024 1 98.81 116 ASP A CA 1
ATOM 926 C C . ASP A 1 116 ? 2.547 -6.855 -0.072 1 98.81 116 ASP A C 1
ATOM 928 O O . ASP A 1 116 ? 3.078 -6.094 -0.882 1 98.81 116 ASP A O 1
ATOM 932 N N . VAL A 1 117 ? 1.268 -7.156 -0.102 1 98.81 117 VAL A N 1
ATOM 933 C CA . VAL A 1 117 ? 0.408 -6.695 -1.188 1 98.81 117 VAL A CA 1
ATOM 934 C C . VAL A 1 117 ? -0.768 -5.906 -0.618 1 98.81 117 VAL A C 1
ATOM 936 O O . VAL A 1 117 ? -1.428 -6.355 0.322 1 98.81 117 VAL A O 1
ATOM 939 N N . TRP A 1 118 ? -0.993 -4.695 -1.086 1 98.88 118 TRP A N 1
ATOM 940 C CA . TRP A 1 118 ? -2.189 -3.9 -0.833 1 98.88 118 TRP A CA 1
ATOM 941 C C . TRP A 1 118 ? -2.867 -3.506 -2.141 1 98.88 118 TRP A C 1
ATOM 943 O O . TRP A 1 118 ? -2.201 -3.326 -3.162 1 98.88 118 TRP A O 1
ATOM 953 N N . ASN A 1 119 ? -4.172 -3.322 -2.129 1 98.88 119 ASN A N 1
ATOM 954 C CA . ASN A 1 119 ? -4.898 -2.693 -3.229 1 98.88 119 ASN A CA 1
ATOM 955 C C . ASN A 1 119 ? -6.242 -2.139 -2.771 1 98.88 119 ASN A C 1
ATOM 957 O O . ASN A 1 119 ? -6.625 -2.307 -1.611 1 98.88 119 ASN A O 1
ATOM 961 N N . ASP A 1 120 ? -6.93 -1.447 -3.65 1 98.81 120 ASP A N 1
ATOM 962 C CA . ASP A 1 120 ? -8.133 -0.71 -3.289 1 98.81 120 ASP A CA 1
ATOM 963 C C . ASP A 1 120 ? -9.391 -1.545 -3.553 1 98.81 120 ASP A C 1
ATOM 965 O O . ASP A 1 120 ? -10.508 -1.043 -3.445 1 98.81 120 ASP A O 1
ATOM 969 N N . SER A 1 121 ? -9.273 -2.842 -3.893 1 98.69 121 SER A N 1
ATOM 970 C CA . SER A 1 121 ? -10.414 -3.654 -4.312 1 98.69 121 SER A CA 1
ATOM 971 C C . SER A 1 121 ? -11.484 -3.699 -3.232 1 98.69 121 SER A C 1
ATOM 973 O O . SER A 1 121 ? -12.672 -3.516 -3.52 1 98.69 121 SER A O 1
ATOM 975 N N . ALA A 1 122 ? -11.055 -3.957 -2.031 1 98.56 122 ALA A N 1
ATOM 976 C CA . ALA A 1 122 ? -12.039 -4.074 -0.955 1 98.56 122 ALA A CA 1
ATOM 977 C C . ALA A 1 122 ? -12.789 -2.76 -0.753 1 98.56 122 ALA A C 1
ATOM 979 O O . ALA A 1 122 ? -13.984 -2.76 -0.453 1 98.56 122 ALA A O 1
ATOM 980 N N . GLU A 1 123 ? -12.086 -1.623 -0.881 1 98.62 123 GLU A N 1
ATOM 981 C CA . GLU A 1 123 ? -12.734 -0.317 -0.787 1 98.62 123 GLU A CA 1
ATOM 982 C C . GLU A 1 123 ? -13.82 -0.162 -1.844 1 98.62 123 GLU A C 1
ATOM 984 O O . GLU A 1 123 ? -14.906 0.355 -1.556 1 98.62 123 GLU A O 1
ATOM 989 N N . TRP A 1 124 ? -13.516 -0.595 -3.031 1 98.31 124 TRP A N 1
ATOM 990 C CA . TRP A 1 124 ? -14.461 -0.473 -4.141 1 98.31 124 TRP A CA 1
ATOM 991 C C . TRP A 1 124 ? -15.688 -1.347 -3.908 1 98.31 124 TRP A C 1
ATOM 993 O O . TRP A 1 124 ? -16.797 -0.983 -4.301 1 98.31 124 TRP A O 1
ATOM 1003 N N . ILE A 1 125 ? -15.508 -2.516 -3.352 1 97.44 125 ILE A N 1
ATOM 1004 C CA . ILE A 1 125 ? -16.609 -3.414 -3.049 1 97.44 125 ILE A CA 1
ATOM 1005 C C . ILE A 1 125 ? -17.516 -2.787 -1.984 1 97.44 125 ILE A C 1
ATOM 1007 O O . ILE A 1 125 ? -18.734 -2.811 -2.105 1 97.44 125 ILE A O 1
ATOM 1011 N N . LEU A 1 126 ? -16.938 -2.166 -0.938 1 97.06 126 LEU A N 1
ATOM 1012 C CA . LEU A 1 126 ? -17.703 -1.556 0.147 1 97.06 126 LEU A CA 1
ATOM 1013 C C . LEU A 1 126 ? -18.438 -0.317 -0.34 1 97.06 126 LEU A C 1
ATOM 1015 O O . LEU A 1 126 ? -19.547 -0.038 0.113 1 97.06 126 LEU A O 1
ATOM 1019 N N . ASP A 1 127 ? -17.766 0.417 -1.213 1 96.38 127 ASP A N 1
ATOM 1020 C CA . ASP A 1 127 ? -18.328 1.651 -1.756 1 96.38 127 ASP A CA 1
ATOM 1021 C C . ASP A 1 127 ? -18.047 1.771 -3.252 1 96.38 127 ASP A C 1
ATOM 1023 O O . ASP A 1 127 ? -17.109 2.457 -3.658 1 96.38 127 ASP A O 1
ATOM 1027 N N . PRO A 1 128 ? -18.891 1.229 -4.078 1 93.81 128 PRO A N 1
ATOM 1028 C CA . PRO A 1 128 ? -18.641 1.211 -5.52 1 93.81 128 PRO A CA 1
ATOM 1029 C C . PRO A 1 128 ? -18.531 2.611 -6.117 1 93.81 128 PRO A C 1
ATOM 1031 O O . PRO A 1 128 ? -18.016 2.775 -7.227 1 93.81 128 PRO A O 1
ATOM 1034 N N . SER A 1 129 ? -18.984 3.625 -5.418 1 92.62 129 SER A N 1
ATOM 1035 C CA . SER A 1 129 ? -18.953 4.984 -5.941 1 92.62 129 SER A CA 1
ATOM 1036 C C . SER A 1 129 ? -17.516 5.504 -6.027 1 92.62 129 SER A C 1
ATOM 1038 O O . SER A 1 129 ? -17.25 6.449 -6.766 1 92.62 129 SER A O 1
ATOM 1040 N N . CYS A 1 130 ? -16.562 4.922 -5.336 1 91.12 130 CYS A N 1
ATOM 1041 C CA . CYS A 1 130 ? -15.188 5.406 -5.383 1 91.12 130 CYS A CA 1
ATOM 1042 C C . CYS A 1 130 ? -14.43 4.801 -6.559 1 91.12 130 CYS A C 1
ATOM 1044 O O . CYS A 1 130 ? -13.312 5.207 -6.863 1 91.12 130 CYS A O 1
ATOM 1046 N N . ALA A 1 131 ? -14.977 3.65 -7.168 1 83.19 131 ALA A N 1
ATOM 1047 C CA . ALA A 1 131 ? -14.336 3.002 -8.312 1 83.19 131 ALA A CA 1
ATOM 1048 C C . ALA A 1 131 ? -14.492 3.838 -9.578 1 83.19 131 ALA A C 1
ATOM 1050 O O . ALA A 1 131 ? -14.227 3.357 -10.68 1 83.19 131 ALA A O 1
ATOM 1051 N N . ARG A 1 132 ? -14.453 5.102 -9.539 1 70.62 132 ARG A N 1
ATOM 1052 C CA . ARG A 1 132 ? -14.812 5.965 -10.664 1 70.62 132 ARG A CA 1
ATOM 1053 C C . ARG A 1 132 ? -13.867 5.758 -11.836 1 70.62 132 ARG A C 1
ATOM 1055 O O . ARG A 1 132 ? -12.719 5.332 -11.648 1 70.62 132 ARG A O 1
ATOM 1062 N N . MET B 1 1 ? 23.188 9.125 3.422 1 79.25 1 MET B N 1
ATOM 1063 C CA . MET B 1 1 ? 22.047 9.844 2.867 1 79.25 1 MET B CA 1
ATOM 1064 C C . MET B 1 1 ? 22.375 11.328 2.711 1 79.25 1 MET B C 1
ATOM 1066 O O . MET B 1 1 ? 23.016 11.93 3.574 1 79.25 1 MET B O 1
ATOM 1070 N N . SER B 1 2 ? 21.922 11.898 1.584 1 88.88 2 SER B N 1
ATOM 1071 C CA . SER B 1 2 ? 22.156 13.312 1.332 1 88.88 2 SER B CA 1
ATOM 1072 C C . SER B 1 2 ? 21.391 14.195 2.312 1 88.88 2 SER B C 1
ATOM 1074 O O . SER B 1 2 ? 20.438 13.727 2.949 1 88.88 2 SER B O 1
ATOM 1076 N N . GLU B 1 3 ? 21.812 15.344 2.537 1 92.12 3 GLU B N 1
ATOM 1077 C CA . GLU B 1 3 ? 21.109 16.297 3.389 1 92.12 3 GLU B CA 1
ATOM 1078 C C . GLU B 1 3 ? 19.672 16.5 2.916 1 92.12 3 GLU B C 1
ATOM 1080 O O . GLU B 1 3 ? 18.766 16.625 3.734 1 92.12 3 GLU B O 1
ATOM 1085 N N . MET B 1 4 ? 19.547 16.625 1.636 1 92.81 4 MET B N 1
ATOM 1086 C CA . MET B 1 4 ? 18.219 16.781 1.058 1 92.81 4 MET B CA 1
ATOM 1087 C C . MET B 1 4 ? 17.312 15.609 1.445 1 92.81 4 MET B C 1
ATOM 1089 O O . MET B 1 4 ? 16.172 15.812 1.88 1 92.81 4 MET B O 1
ATOM 1093 N N . THR B 1 5 ? 17.828 14.438 1.338 1 95.06 5 THR B N 1
ATOM 1094 C CA . THR B 1 5 ? 17.062 13.227 1.639 1 95.06 5 THR B CA 1
ATOM 1095 C C . THR B 1 5 ? 16.688 13.18 3.119 1 95.06 5 THR B C 1
ATOM 1097 O O . THR B 1 5 ? 15.57 12.805 3.471 1 95.06 5 THR B O 1
ATOM 1100 N N . GLU B 1 6 ? 17.609 13.555 3.979 1 96 6 GLU B N 1
ATOM 1101 C CA . GLU B 1 6 ? 17.344 13.562 5.418 1 96 6 GLU B CA 1
ATOM 1102 C C . GLU B 1 6 ? 16.266 14.586 5.777 1 96 6 GLU B C 1
ATOM 1104 O O . GLU B 1 6 ? 15.406 14.312 6.613 1 96 6 GLU B O 1
ATOM 1109 N N . ARG B 1 7 ? 16.391 15.703 5.18 1 96.62 7 ARG B N 1
ATOM 1110 C CA . ARG B 1 7 ? 15.383 16.75 5.383 1 96.62 7 ARG B CA 1
ATOM 1111 C C . ARG B 1 7 ? 14 16.281 4.926 1 96.62 7 ARG B C 1
ATOM 1113 O O . ARG B 1 7 ? 13.008 16.5 5.617 1 96.62 7 ARG B O 1
ATOM 1120 N N . ASP B 1 8 ? 13.961 15.711 3.791 1 97.62 8 ASP B N 1
ATOM 1121 C CA . ASP B 1 8 ? 12.703 15.227 3.236 1 97.62 8 ASP B CA 1
ATOM 1122 C C . ASP B 1 8 ? 12.086 14.148 4.125 1 97.62 8 ASP B C 1
ATOM 1124 O O . ASP B 1 8 ? 10.883 14.148 4.363 1 97.62 8 ASP B O 1
ATOM 1128 N N . LEU B 1 9 ? 12.898 13.195 4.629 1 98 9 LEU B N 1
ATOM 1129 C CA . LEU B 1 9 ? 12.43 12.172 5.555 1 98 9 LEU B CA 1
ATOM 1130 C C . LEU B 1 9 ? 11.875 12.797 6.828 1 98 9 LEU B C 1
ATOM 1132 O O . LEU B 1 9 ? 10.82 12.398 7.32 1 98 9 LEU B O 1
ATOM 1136 N N . GLN B 1 10 ? 12.57 13.781 7.367 1 98.06 10 GLN B N 1
ATOM 1137 C CA . GLN B 1 10 ? 12.125 14.453 8.578 1 98.06 10 GLN B CA 1
ATOM 1138 C C . GLN B 1 10 ? 10.781 15.141 8.367 1 98.06 10 GLN B C 1
ATOM 1140 O O . GLN B 1 10 ? 9.93 15.164 9.258 1 98.06 10 GLN B O 1
ATOM 1145 N N . ALA B 1 11 ? 10.578 15.742 7.199 1 98.06 11 ALA B N 1
ATOM 1146 C CA . ALA B 1 11 ? 9.297 16.375 6.867 1 98.06 11 ALA B CA 1
ATOM 1147 C C . ALA B 1 11 ? 8.156 15.359 6.953 1 98.06 11 ALA B C 1
ATOM 1149 O O . ALA B 1 11 ? 7.086 15.672 7.48 1 98.06 11 ALA B O 1
ATOM 1150 N N . VAL B 1 12 ? 8.352 14.148 6.441 1 98.5 12 VAL B N 1
ATOM 1151 C CA . VAL B 1 12 ? 7.328 13.109 6.477 1 98.5 12 VAL B CA 1
ATOM 1152 C C . VAL B 1 12 ? 7.051 12.711 7.922 1 98.5 12 VAL B C 1
ATOM 1154 O O . VAL B 1 12 ? 5.891 12.57 8.32 1 98.5 12 VAL B O 1
ATOM 1157 N N . LYS B 1 13 ? 8.133 12.539 8.711 1 98.12 13 LYS B N 1
ATOM 1158 C CA . LYS B 1 13 ? 7.973 12.188 10.117 1 98.12 13 LYS B CA 1
ATOM 1159 C C . LYS B 1 13 ? 7.172 13.25 10.867 1 98.12 13 LYS B C 1
ATOM 1161 O O . LYS B 1 13 ? 6.262 12.93 11.633 1 98.12 13 LYS B O 1
ATOM 1166 N N . ASP B 1 14 ? 7.484 14.469 10.625 1 97.06 14 ASP B N 1
ATOM 1167 C CA . ASP B 1 14 ? 6.789 15.578 11.266 1 97.06 14 ASP B CA 1
ATOM 1168 C C . ASP B 1 14 ? 5.328 15.633 10.828 1 97.06 14 ASP B C 1
ATOM 1170 O O . ASP B 1 14 ? 4.438 15.891 11.641 1 97.06 14 ASP B O 1
ATOM 1174 N N . TYR B 1 15 ? 5.129 15.469 9.531 1 97.25 15 TYR B N 1
ATOM 1175 C CA . TYR B 1 15 ? 3.775 15.461 8.984 1 97.25 15 TYR B CA 1
ATOM 1176 C C . TYR B 1 15 ? 2.93 14.375 9.648 1 97.25 15 TYR B C 1
ATOM 1178 O O . TYR B 1 15 ? 1.801 14.633 10.07 1 97.25 15 TYR B O 1
ATOM 1186 N N . LEU B 1 16 ? 3.439 13.148 9.766 1 96.88 16 LEU B N 1
ATOM 1187 C CA . LEU B 1 16 ? 2.711 12.023 10.352 1 96.88 16 LEU B CA 1
ATOM 1188 C C . LEU B 1 16 ? 2.443 12.258 11.828 1 96.88 16 LEU B C 1
ATOM 1190 O O . LEU B 1 16 ? 1.359 11.945 12.328 1 96.88 16 LEU B O 1
ATOM 1194 N N . ASP B 1 17 ? 3.412 12.812 12.555 1 94.56 17 ASP B N 1
ATOM 1195 C CA . ASP B 1 17 ? 3.223 13.18 13.961 1 94.56 17 ASP B CA 1
ATOM 1196 C C . ASP B 1 17 ? 2.086 14.188 14.117 1 94.56 17 ASP B C 1
ATOM 1198 O O . ASP B 1 17 ? 1.237 14.039 15 1 94.56 17 ASP B O 1
ATOM 1202 N N . ALA B 1 18 ? 2.053 15.164 13.289 1 93 18 ALA B N 1
ATOM 1203 C CA . ALA B 1 18 ? 1.022 16.203 13.328 1 93 18 ALA B CA 1
ATOM 1204 C C . ALA B 1 18 ? -0.347 15.617 12.984 1 93 18 ALA B C 1
ATOM 1206 O O . ALA B 1 18 ? -1.357 16 13.578 1 93 18 ALA B O 1
ATOM 1207 N N . SER B 1 19 ? -0.415 14.719 12.016 1 89.94 19 SER B N 1
ATOM 1208 C CA . SER B 1 19 ? -1.665 14.125 11.562 1 89.94 19 SER B CA 1
ATOM 1209 C C . SER B 1 19 ? -2.281 13.234 12.633 1 89.94 19 SER B C 1
ATOM 1211 O O . SER B 1 19 ? -3.506 13.133 12.742 1 89.94 19 SER B O 1
ATOM 1213 N N . MET B 1 20 ? -1.528 12.633 13.492 1 87.88 20 MET B N 1
ATOM 1214 C CA . MET B 1 20 ? -2.01 11.742 14.539 1 87.88 20 MET B CA 1
ATOM 1215 C C . MET B 1 20 ? -2.484 12.539 15.75 1 87.88 20 MET B C 1
ATOM 1217 O O . MET B 1 20 ? -3.289 12.039 16.547 1 87.88 20 MET B O 1
ATOM 1221 N N . ALA B 1 21 ? -2.023 13.758 16.109 1 81.31 21 ALA B N 1
ATOM 1222 C CA . ALA B 1 21 ? -2.49 14.656 17.172 1 81.31 21 ALA B CA 1
ATOM 1223 C C . ALA B 1 21 ? -3.648 15.523 16.672 1 81.31 21 ALA B C 1
ATOM 1225 O O . ALA B 1 21 ? -4.184 16.344 17.438 1 81.31 21 ALA B O 1
ATOM 1226 N N . PRO B 1 22 ? -4.293 15.164 15.781 1 74.56 22 PRO B N 1
ATOM 1227 C CA . PRO B 1 22 ? -5.215 15.945 14.953 1 74.56 22 PRO B CA 1
ATOM 1228 C C . PRO B 1 22 ? -4.996 17.453 15.094 1 74.56 22 PRO B C 1
ATOM 1230 O O . PRO B 1 22 ? -5.777 18.125 15.773 1 74.56 22 PRO B O 1
ATOM 1233 N N . ASP B 1 23 ? -3.938 17.938 14.539 1 85.94 23 ASP B N 1
ATOM 1234 C CA . ASP B 1 23 ? -3.535 19.328 14.398 1 85.94 23 ASP B CA 1
ATOM 1235 C C . ASP B 1 23 ? -3.408 19.719 12.93 1 85.94 23 ASP B C 1
ATOM 1237 O O . ASP B 1 23 ? -2.301 19.781 12.391 1 85.94 23 ASP B O 1
ATOM 1241 N N . PRO B 1 24 ? -4.473 20.047 12.344 1 86.12 24 PRO B N 1
ATOM 1242 C CA . PRO B 1 24 ? -4.465 20.266 10.898 1 86.12 24 PRO B CA 1
ATOM 1243 C C . PRO B 1 24 ? -3.613 21.469 10.492 1 86.12 24 PRO B C 1
ATOM 1245 O O . PRO B 1 24 ? -3.053 21.484 9.391 1 86.12 24 PRO B O 1
ATOM 1248 N N . VAL B 1 25 ? -3.5 22.422 11.344 1 89.31 25 VAL B N 1
ATOM 1249 C CA . VAL B 1 25 ? -2.686 23.594 11.055 1 89.31 25 VAL B CA 1
ATOM 1250 C C . VAL B 1 25 ? -1.213 23.188 10.977 1 89.31 25 VAL B C 1
ATOM 1252 O O . VAL B 1 25 ? -0.508 23.594 10.047 1 89.31 25 VAL B O 1
ATOM 1255 N N . ARG B 1 26 ? -0.767 22.453 11.938 1 91.75 26 ARG B N 1
ATOM 1256 C CA . ARG B 1 26 ? 0.615 21.984 11.938 1 91.75 26 ARG B CA 1
ATOM 1257 C C . ARG B 1 26 ? 0.883 21.078 10.742 1 91.75 26 ARG B C 1
ATOM 1259 O O . ARG B 1 26 ? 1.933 21.172 10.102 1 91.75 26 ARG B O 1
ATOM 1266 N N . ALA B 1 27 ? 0.007 20.172 10.422 1 93.5 27 ALA B N 1
ATOM 1267 C CA . ALA B 1 27 ? 0.166 19.281 9.281 1 93.5 27 ALA B CA 1
ATOM 1268 C C . ALA B 1 27 ? 0.272 20.062 7.977 1 93.5 27 ALA B C 1
ATOM 1270 O O . ALA B 1 27 ? 1.063 19.703 7.098 1 93.5 27 ALA B O 1
ATOM 1271 N N . ALA B 1 28 ? -0.455 21.125 7.91 1 94 28 ALA B N 1
ATOM 1272 C CA . ALA B 1 28 ? -0.519 21.938 6.691 1 94 28 ALA B CA 1
ATOM 1273 C C . ALA B 1 28 ? 0.822 22.594 6.406 1 94 28 ALA B C 1
ATOM 1275 O O . ALA B 1 28 ? 1.113 22.953 5.262 1 94 28 ALA B O 1
ATOM 1276 N N . LYS B 1 29 ? 1.653 22.734 7.363 1 95.88 29 LYS B N 1
ATOM 1277 C CA . LYS B 1 29 ? 2.953 23.391 7.199 1 95.88 29 LYS B CA 1
ATOM 1278 C C . LYS B 1 29 ? 3.934 22.469 6.469 1 95.88 29 LYS B C 1
ATOM 1280 O O . LYS B 1 29 ? 4.98 22.922 6 1 95.88 29 LYS B O 1
ATOM 1285 N N . HIS B 1 30 ? 3.6 21.219 6.391 1 97.56 30 HIS B N 1
ATOM 1286 C CA . HIS B 1 30 ? 4.543 20.25 5.84 1 97.56 30 HIS B CA 1
ATOM 1287 C C . HIS B 1 30 ? 4.164 19.859 4.418 1 97.56 30 HIS B C 1
ATOM 1289 O O . HIS B 1 30 ? 4.809 19 3.814 1 97.56 30 HIS B O 1
ATOM 1295 N N . VAL B 1 31 ? 3.139 20.484 3.852 1 98.19 31 VAL B N 1
ATOM 1296 C CA . VAL B 1 31 ? 2.725 20.125 2.502 1 98.19 31 VAL B CA 1
ATOM 1297 C C . VAL B 1 31 ? 2.904 21.312 1.562 1 98.19 31 VAL B C 1
ATOM 1299 O O . VAL B 1 31 ? 2.861 22.469 1.997 1 98.19 31 VAL B O 1
ATOM 1302 N N . ALA B 1 32 ? 3.152 21.031 0.275 1 98.25 32 ALA B N 1
ATOM 1303 C CA . ALA B 1 32 ? 3.359 22.047 -0.76 1 98.25 32 ALA B CA 1
ATOM 1304 C C . ALA B 1 32 ? 2.027 22.547 -1.3 1 98.25 32 ALA B C 1
ATOM 1306 O O . ALA B 1 32 ? 1.001 21.875 -1.181 1 98.25 32 ALA B O 1
ATOM 1307 N N . PRO B 1 33 ? 2.021 23.812 -1.861 1 96.88 33 PRO B N 1
ATOM 1308 C CA . PRO B 1 33 ? 0.85 24.203 -2.646 1 96.88 33 PRO B CA 1
ATOM 1309 C C . PRO B 1 33 ? 0.491 23.188 -3.727 1 96.88 33 PRO B C 1
ATOM 1311 O O . PRO B 1 33 ? 1.377 22.672 -4.418 1 96.88 33 PRO B O 1
ATOM 1314 N N . GLY B 1 34 ? -0.777 22.844 -3.791 1 97.25 34 GLY B N 1
ATOM 1315 C CA . GLY B 1 34 ? -1.206 21.859 -4.773 1 97.25 34 GLY B CA 1
ATOM 1316 C C . GLY B 1 34 ? -1.149 20.438 -4.254 1 97.25 34 GLY B C 1
ATOM 1317 O O . GLY B 1 34 ? -1.31 19.484 -5.02 1 97.25 34 GLY B O 1
ATOM 1318 N N . PHE B 1 35 ? -0.923 20.328 -3 1 98.06 35 PHE B N 1
ATOM 1319 C CA . PHE B 1 35 ? -0.877 19.031 -2.334 1 98.06 35 PHE B CA 1
ATOM 1320 C C . PHE B 1 35 ? -2.064 18.172 -2.746 1 98.06 35 PHE B C 1
ATOM 1322 O O . PHE B 1 35 ? -3.188 18.672 -2.861 1 98.06 35 PHE B O 1
ATOM 1329 N N . ILE B 1 36 ? -1.778 16.844 -3.027 1 98.5 36 ILE B N 1
ATOM 1330 C CA . ILE B 1 36 ? -2.824 15.875 -3.324 1 98.5 36 ILE B CA 1
ATOM 1331 C C . ILE B 1 36 ? -2.686 14.664 -2.396 1 98.5 36 ILE B C 1
ATOM 1333 O O . ILE B 1 36 ? -1.586 14.141 -2.213 1 98.5 36 ILE B O 1
ATOM 1337 N N . CYS B 1 37 ? -3.723 14.32 -1.76 1 98.06 37 CYS B N 1
ATOM 1338 C CA . CYS B 1 37 ? -3.816 13.086 -0.992 1 98.06 37 CYS B CA 1
ATOM 1339 C C . CYS B 1 37 ? -4.758 12.094 -1.667 1 98.06 37 CYS B C 1
ATOM 1341 O O . CYS B 1 37 ? -5.949 12.367 -1.821 1 98.06 37 CYS B O 1
ATOM 1343 N N . ARG B 1 38 ? -4.293 11.031 -2.131 1 98.44 38 ARG B N 1
ATOM 1344 C CA . ARG B 1 38 ? -5.105 9.922 -2.605 1 98.44 38 ARG B CA 1
ATOM 1345 C C . ARG B 1 38 ? -5.262 8.859 -1.523 1 98.44 38 ARG B C 1
ATOM 1347 O O . ARG B 1 38 ? -4.34 8.078 -1.275 1 98.44 38 ARG B O 1
ATOM 1354 N N . PHE B 1 39 ? -6.414 8.844 -0.938 1 98.38 39 PHE B N 1
ATOM 1355 C CA . PHE B 1 39 ? -6.719 7.992 0.205 1 98.38 39 PHE B CA 1
ATOM 1356 C C . PHE B 1 39 ? -7.281 6.652 -0.254 1 98.38 39 PHE B C 1
ATOM 1358 O O . PHE B 1 39 ? -7.398 6.402 -1.455 1 98.38 39 PHE B O 1
ATOM 1365 N N . THR B 1 40 ? -7.484 5.699 0.679 1 98.56 40 THR B N 1
ATOM 1366 C CA . THR B 1 40 ? -7.945 4.359 0.34 1 98.56 40 THR B CA 1
ATOM 1367 C C . THR B 1 40 ? -9.133 4.422 -0.612 1 98.56 40 THR B C 1
ATOM 1369 O O . THR B 1 40 ? -10.008 5.281 -0.47 1 98.56 40 THR B O 1
ATOM 1372 N N . GLY B 1 41 ? -9.141 3.504 -1.586 1 98.12 41 GLY B N 1
ATOM 1373 C CA . GLY B 1 41 ? -10.188 3.504 -2.592 1 98.12 41 GLY B CA 1
ATOM 1374 C C . GLY B 1 41 ? -9.977 4.551 -3.672 1 98.12 41 GLY B C 1
ATOM 1375 O O . GLY B 1 41 ? -10.836 4.738 -4.535 1 98.12 41 GLY B O 1
ATOM 1376 N N . HIS B 1 42 ? -8.859 5.242 -3.574 1 98.06 42 HIS B N 1
ATOM 1377 C CA . HIS B 1 42 ? -8.484 6.324 -4.48 1 98.06 42 HIS B CA 1
ATOM 1378 C C . HIS B 1 42 ? -9.375 7.551 -4.266 1 98.06 42 HIS B C 1
ATOM 1380 O O . HIS B 1 42 ? -9.758 8.219 -5.23 1 98.06 42 HIS B O 1
ATOM 1386 N N . ARG B 1 43 ? -9.797 7.812 -3.094 1 97.69 43 ARG B N 1
ATOM 1387 C CA . ARG B 1 43 ? -10.469 9.055 -2.734 1 97.69 43 ARG B CA 1
ATOM 1388 C C . ARG B 1 43 ? -9.5 10.227 -2.727 1 97.69 43 ARG B C 1
ATOM 1390 O O . ARG B 1 43 ? -8.477 10.188 -2.041 1 97.69 43 ARG B O 1
ATOM 1397 N N . VAL B 1 44 ? -9.797 11.25 -3.412 1 97.94 44 VAL B N 1
ATOM 1398 C CA . VAL B 1 44 ? -8.836 12.328 -3.611 1 97.94 44 VAL B CA 1
ATOM 1399 C C . VAL B 1 44 ? -9.219 13.523 -2.746 1 97.94 44 VAL B C 1
ATOM 1401 O O . VAL B 1 44 ? -10.375 13.945 -2.74 1 97.94 44 VAL B O 1
ATOM 1404 N N . PHE B 1 45 ? -8.234 14.016 -2.061 1 97.44 45 PHE B N 1
ATOM 1405 C CA . PHE B 1 45 ? -8.344 15.219 -1.252 1 97.44 45 PHE B CA 1
ATOM 1406 C C . PHE B 1 45 ? -7.207 16.188 -1.559 1 97.44 45 PHE B C 1
ATOM 1408 O O . PHE B 1 45 ? -6.168 15.781 -2.086 1 97.44 45 PHE B O 1
ATOM 1415 N N . ASP B 1 46 ? -7.387 17.453 -1.137 1 97 46 ASP B N 1
ATOM 1416 C CA . ASP B 1 46 ? -6.375 18.438 -1.51 1 97 46 ASP B CA 1
ATOM 1417 C C . ASP B 1 46 ? -5.82 19.141 -0.278 1 97 46 ASP B C 1
ATOM 1419 O O . ASP B 1 46 ? -5.137 20.156 -0.399 1 97 46 ASP B O 1
ATOM 1423 N N . THR B 1 47 ? -6.207 18.672 0.847 1 95.12 47 THR B N 1
ATOM 1424 C CA . THR B 1 47 ? -5.645 19.172 2.1 1 95.12 47 THR B CA 1
ATOM 1425 C C . THR B 1 47 ? -5.367 18.016 3.057 1 95.12 47 THR B C 1
ATOM 1427 O O . THR B 1 47 ? -5.988 16.953 2.955 1 95.12 47 THR B O 1
ATOM 1430 N N . PRO B 1 48 ? -4.469 18.188 4.043 1 93.69 48 PRO B N 1
ATOM 1431 C CA . PRO B 1 48 ? -4.18 17.141 5.027 1 93.69 48 PRO B CA 1
ATOM 1432 C C . PRO B 1 48 ? -5.406 16.75 5.852 1 93.69 48 PRO B C 1
ATOM 1434 O O . PRO B 1 48 ? -5.492 15.625 6.336 1 93.69 48 PRO B O 1
ATOM 1437 N N . SER B 1 49 ? -6.383 17.625 5.98 1 92.94 49 SER B N 1
ATOM 1438 C CA . SER B 1 49 ? -7.559 17.359 6.797 1 92.94 49 SER B CA 1
ATOM 1439 C C . SER B 1 49 ? -8.664 16.703 5.973 1 92.94 49 SER B C 1
ATOM 1441 O O . SER B 1 49 ? -9.695 16.297 6.516 1 92.94 49 SER B O 1
ATOM 1443 N N . GLY B 1 50 ? -8.484 16.578 4.738 1 92.5 50 GLY B N 1
ATOM 1444 C CA . GLY B 1 50 ? -9.484 16.031 3.838 1 92.5 50 GLY B CA 1
ATOM 1445 C C . GLY B 1 50 ? -10.008 14.68 4.277 1 92.5 50 GLY B C 1
ATOM 1446 O O . GLY B 1 50 ? -11.219 14.484 4.398 1 92.5 50 GLY B O 1
ATOM 1447 N N . PRO B 1 51 ? -9.078 13.734 4.664 1 94.06 51 PRO B N 1
ATOM 1448 C CA . PRO B 1 51 ? -9.492 12.375 4.996 1 94.06 51 PRO B CA 1
ATOM 1449 C C . PRO B 1 51 ? -10.242 12.289 6.324 1 94.06 51 PRO B C 1
ATOM 1451 O O . PRO B 1 51 ? -10.805 11.242 6.656 1 94.06 51 PRO B O 1
ATOM 1454 N N . THR B 1 52 ? -10.258 13.328 7.051 1 92.12 52 THR B N 1
ATOM 1455 C CA . THR B 1 52 ? -10.781 13.281 8.414 1 92.12 52 THR B CA 1
ATOM 1456 C C . THR B 1 52 ? -12.242 12.836 8.414 1 92.12 52 THR B C 1
ATOM 1458 O O . THR B 1 52 ? -12.656 12.047 9.266 1 92.12 52 THR B O 1
ATOM 1461 N N . GLY B 1 53 ? -13.062 13.422 7.504 1 92.19 53 GLY B N 1
ATOM 1462 C CA . GLY B 1 53 ? -14.461 13.031 7.406 1 92.19 53 GLY B CA 1
ATOM 1463 C C . GLY B 1 53 ? -14.648 11.562 7.086 1 92.19 53 GLY B C 1
ATOM 1464 O O . GLY B 1 53 ? -15.5 10.891 7.684 1 92.19 53 GLY B O 1
ATOM 1465 N N . PHE B 1 54 ? -13.898 11.102 6.164 1 95.38 54 PHE B N 1
ATOM 1466 C CA . PHE B 1 54 ? -13.961 9.688 5.828 1 95.38 54 PHE B CA 1
ATOM 1467 C C . PHE B 1 54 ? -13.562 8.828 7.02 1 95.38 54 PHE B C 1
ATOM 1469 O O . PHE B 1 54 ? -14.234 7.844 7.336 1 95.38 54 PHE B O 1
ATOM 1476 N N . ASN B 1 55 ? -12.445 9.164 7.648 1 95.31 55 ASN B N 1
ATOM 1477 C CA . ASN B 1 55 ? -11.984 8.422 8.82 1 95.31 55 ASN B CA 1
ATOM 1478 C C . ASN B 1 55 ? -13.062 8.367 9.898 1 95.31 55 ASN B C 1
ATOM 1480 O O . ASN B 1 55 ? -13.25 7.332 10.547 1 95.31 55 ASN B O 1
ATOM 1484 N N . ALA B 1 56 ? -13.727 9.453 10.094 1 94.5 56 ALA B N 1
ATOM 1485 C CA . ALA B 1 56 ? -14.758 9.516 11.125 1 94.5 56 ALA B CA 1
ATOM 1486 C C . ALA B 1 56 ? -15.906 8.562 10.82 1 94.5 56 ALA B C 1
ATOM 1488 O O . ALA B 1 56 ? -16.578 8.078 11.734 1 94.5 56 ALA B O 1
ATOM 1489 N N . ALA B 1 57 ? -16.156 8.336 9.586 1 95.56 57 ALA B N 1
ATOM 1490 C CA . ALA B 1 57 ? -17.203 7.406 9.172 1 95.56 57 ALA B CA 1
ATOM 1491 C C . ALA B 1 57 ? -16.719 5.965 9.258 1 95.56 57 ALA B C 1
ATOM 1493 O O . ALA B 1 57 ? -17.516 5.043 9.438 1 95.56 57 ALA B O 1
ATOM 1494 N N . ARG B 1 58 ? -15.469 5.762 9.18 1 97.12 58 ARG B N 1
ATOM 1495 C CA . ARG B 1 58 ? -14.867 4.434 9.086 1 97.12 58 ARG B CA 1
ATOM 1496 C C . ARG B 1 58 ? -14.492 3.902 10.461 1 97.12 58 ARG B C 1
ATOM 1498 O O . ARG B 1 58 ? -14.57 2.699 10.719 1 97.12 58 ARG B O 1
ATOM 1505 N N . TYR B 1 59 ? -14.109 4.801 11.359 1 97.62 59 TYR B N 1
ATOM 1506 C CA . TYR B 1 59 ? -13.617 4.438 12.688 1 97.62 59 TYR B CA 1
ATOM 1507 C C . TYR B 1 59 ? -14.266 5.305 13.758 1 97.62 59 TYR B C 1
ATOM 1509 O O . TYR B 1 59 ? -14.625 6.457 13.5 1 97.62 59 TYR B O 1
ATOM 1517 N N . LYS B 1 60 ? -14.398 4.703 14.922 1 97.75 60 LYS B N 1
ATOM 1518 C CA . LYS B 1 60 ? -14.609 5.57 16.078 1 97.75 60 LYS B CA 1
ATOM 1519 C C . LYS B 1 60 ? -13.391 6.445 16.344 1 97.75 60 LYS B C 1
ATOM 1521 O O . LYS B 1 60 ? -13.523 7.637 16.625 1 97.75 60 LYS B O 1
ATOM 1526 N N . TRP B 1 61 ? -12.188 5.797 16.281 1 96.62 61 TRP B N 1
ATOM 1527 C CA . TRP B 1 61 ? -10.898 6.477 16.25 1 96.62 61 TRP B CA 1
AT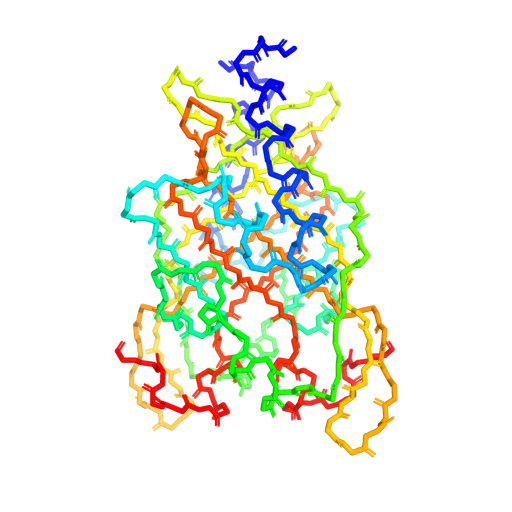OM 1528 C C . TRP B 1 61 ? -9.812 5.555 15.695 1 96.62 61 TRP B C 1
ATOM 1530 O O . TRP B 1 61 ? -9.977 4.332 15.695 1 96.62 61 TRP B O 1
ATOM 1540 N N . VAL B 1 62 ? -8.711 6.105 15.18 1 97.12 62 VAL B N 1
ATOM 1541 C CA . VAL B 1 62 ? -7.66 5.293 14.578 1 97.12 62 VAL B CA 1
ATOM 1542 C C . VAL B 1 62 ? -6.32 6.02 14.688 1 97.12 62 VAL B C 1
ATOM 1544 O O . VAL B 1 62 ? -6.262 7.242 14.555 1 97.12 62 VAL B O 1
ATOM 1547 N N . LYS B 1 63 ? -5.242 5.34 14.93 1 96.5 63 LYS B N 1
ATOM 1548 C CA . LYS B 1 63 ? -3.871 5.836 14.945 1 96.5 63 LYS B CA 1
ATOM 1549 C C . LYS B 1 63 ? -2.924 4.863 14.25 1 96.5 63 LYS B C 1
ATOM 1551 O O . LYS B 1 63 ? -3.32 3.754 13.883 1 96.5 63 LYS B O 1
ATOM 1556 N N . LYS B 1 64 ? -1.735 5.371 14.055 1 97.69 64 LYS B N 1
ATOM 1557 C CA . LYS B 1 64 ? -0.705 4.574 13.398 1 97.69 64 LYS B CA 1
ATOM 1558 C C . LYS B 1 64 ? 0.4 4.188 14.375 1 97.69 64 LYS B C 1
ATOM 1560 O O . LYS B 1 64 ? 0.887 5.027 15.141 1 97.69 64 LYS B O 1
ATOM 1565 N N . ARG B 1 65 ? 0.765 2.957 14.438 1 98 65 ARG B N 1
ATOM 1566 C CA . ARG B 1 65 ? 2.053 2.496 14.953 1 98 65 ARG B CA 1
ATOM 1567 C C . ARG B 1 65 ? 3.061 2.33 13.82 1 98 65 ARG B C 1
ATOM 1569 O O . ARG B 1 65 ? 3.021 1.341 13.086 1 98 65 ARG B O 1
ATOM 1576 N N . ILE B 1 66 ? 3.941 3.295 13.703 1 98.19 66 ILE B N 1
ATOM 1577 C CA . ILE B 1 66 ? 4.879 3.314 12.586 1 98.19 66 ILE B CA 1
ATOM 1578 C C . ILE B 1 66 ? 6.035 2.361 12.867 1 98.19 66 ILE B C 1
ATOM 1580 O O . ILE B 1 66 ? 6.676 2.445 13.914 1 98.19 66 ILE B O 1
ATOM 1584 N N . GLU B 1 67 ? 6.336 1.507 11.953 1 98.25 67 GLU B N 1
ATOM 1585 C CA . GLU B 1 67 ? 7.375 0.506 12.18 1 98.25 67 GLU B CA 1
ATOM 1586 C C . GLU B 1 67 ? 8.578 0.739 11.266 1 98.25 67 GLU B C 1
ATOM 1588 O O . GLU B 1 67 ? 9.703 0.365 11.594 1 98.25 67 GLU B O 1
ATOM 1593 N N . ARG B 1 68 ? 8.289 1.38 10.18 1 97.5 68 ARG B N 1
ATOM 1594 C CA . ARG B 1 68 ? 9.359 1.398 9.188 1 97.5 68 ARG B CA 1
ATOM 1595 C C . ARG B 1 68 ? 9.203 2.584 8.234 1 97.5 68 ARG B C 1
ATOM 1597 O O . ARG B 1 68 ? 8.086 2.941 7.859 1 97.5 68 ARG B O 1
ATOM 1604 N N . TYR B 1 69 ? 10.344 3.215 7.871 1 98.56 69 TYR B N 1
ATOM 1605 C CA . TYR B 1 69 ? 10.43 4.137 6.742 1 98.56 69 TYR B CA 1
ATOM 1606 C C . TYR B 1 69 ? 11.367 3.588 5.668 1 98.56 69 TYR B C 1
ATOM 1608 O O . TYR B 1 69 ? 12.484 3.166 5.965 1 98.56 69 TYR B O 1
ATOM 1616 N N . ASP B 1 70 ? 10.953 3.516 4.457 1 98.5 70 ASP B N 1
ATOM 1617 C CA . ASP B 1 70 ? 11.797 3.236 3.299 1 98.5 70 ASP B CA 1
ATOM 1618 C C . ASP B 1 70 ? 11.969 4.48 2.432 1 98.5 70 ASP B C 1
ATOM 1620 O O . ASP B 1 70 ? 10.984 5.102 2.021 1 98.5 70 ASP B O 1
ATOM 1624 N N . VAL B 1 71 ? 13.195 4.781 2.207 1 98.31 71 VAL B N 1
ATOM 1625 C CA . VAL B 1 71 ? 13.484 6.0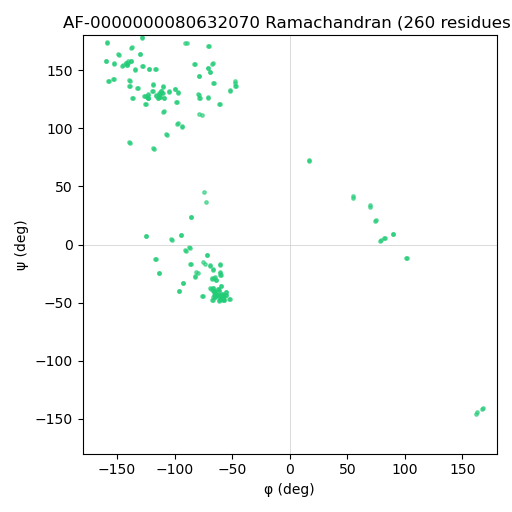35 1.515 1 98.31 71 VAL B CA 1
ATOM 1626 C C . VAL B 1 71 ? 14.078 5.742 0.139 1 98.31 71 VAL B C 1
ATOM 1628 O O . VAL B 1 71 ? 15.016 4.949 0.016 1 98.31 71 VAL B O 1
ATOM 1631 N N . VAL B 1 72 ? 13.531 6.285 -0.914 1 97.81 72 VAL B N 1
ATOM 1632 C CA . VAL B 1 72 ? 14.008 6.25 -2.295 1 97.81 72 VAL B CA 1
ATOM 1633 C C . VAL B 1 72 ? 14.578 7.613 -2.678 1 97.81 72 VAL B C 1
ATOM 1635 O O . VAL B 1 72 ? 13.844 8.5 -3.127 1 97.81 72 VAL B O 1
ATOM 1638 N N . PRO B 1 73 ? 15.812 7.75 -2.541 1 93.94 73 PRO B N 1
ATOM 1639 C CA . PRO B 1 73 ? 16.406 9.047 -2.889 1 93.94 73 PRO B CA 1
ATOM 1640 C C . PRO B 1 73 ? 16.312 9.359 -4.379 1 93.94 73 PRO B C 1
ATOM 1642 O O . PRO B 1 73 ? 16.391 8.453 -5.211 1 93.94 73 PRO B O 1
ATOM 1645 N N . GLY B 1 74 ? 16.016 10.586 -4.762 1 91.81 74 GLY B N 1
ATOM 1646 C CA . GLY B 1 74 ? 16.047 11.094 -6.125 1 91.81 74 GLY B CA 1
ATOM 1647 C C . GLY B 1 74 ? 16.844 12.375 -6.266 1 91.81 74 GLY B C 1
ATOM 1648 O O . GLY B 1 74 ? 17.438 12.859 -5.293 1 91.81 74 GLY B O 1
ATOM 1649 N N . GLU B 1 75 ? 16.922 12.844 -7.5 1 90.44 75 GLU B N 1
ATOM 1650 C CA . GLU B 1 75 ? 17.688 14.062 -7.754 1 90.44 75 GLU B CA 1
ATOM 1651 C C . GLU B 1 75 ? 16.906 15.297 -7.305 1 90.44 75 GLU B C 1
ATOM 1653 O O . GLU B 1 75 ? 17.453 16.172 -6.617 1 90.44 75 GLU B O 1
ATOM 1658 N N . THR B 1 76 ? 15.617 15.359 -7.621 1 93.31 76 THR B N 1
ATOM 1659 C CA . THR B 1 76 ? 14.836 16.562 -7.34 1 93.31 76 THR B CA 1
ATOM 1660 C C . THR B 1 76 ? 13.727 16.266 -6.34 1 93.31 76 THR B C 1
ATOM 1662 O O . THR B 1 76 ? 13.078 17.172 -5.828 1 93.31 76 THR B O 1
ATOM 1665 N N . GLU B 1 77 ? 13.508 15 -6.125 1 96.38 77 GLU B N 1
ATOM 1666 C CA . GLU B 1 77 ? 12.477 14.617 -5.164 1 96.38 77 GLU B CA 1
ATOM 1667 C C . GLU B 1 77 ? 12.875 13.344 -4.418 1 96.38 77 GLU B C 1
ATOM 1669 O O . GLU B 1 77 ? 13.727 12.586 -4.879 1 96.38 77 GLU B O 1
ATOM 1674 N N . THR B 1 78 ? 12.383 13.164 -3.246 1 98.06 78 THR B N 1
ATOM 1675 C CA . THR B 1 78 ? 12.531 11.969 -2.424 1 98.06 78 THR B CA 1
ATOM 1676 C C . THR B 1 78 ? 11.195 11.258 -2.254 1 98.06 78 THR B C 1
ATOM 1678 O O . THR B 1 78 ? 10.172 11.906 -2.012 1 98.06 78 THR B O 1
ATOM 1681 N N . ILE B 1 79 ? 11.188 10.008 -2.492 1 98.75 79 ILE B N 1
ATOM 1682 C CA . ILE B 1 79 ? 10.016 9.211 -2.15 1 98.75 79 ILE B CA 1
ATOM 1683 C C . ILE B 1 79 ? 10.227 8.539 -0.794 1 98.75 79 ILE B C 1
ATOM 1685 O O . ILE B 1 79 ? 11.297 7.996 -0.523 1 98.75 79 ILE B O 1
ATOM 1689 N N . VAL B 1 80 ? 9.273 8.648 0.085 1 98.81 80 VAL B N 1
ATOM 1690 C CA . VAL B 1 80 ? 9.32 8.016 1.4 1 98.81 80 VAL B CA 1
ATOM 1691 C C . VAL B 1 80 ? 8.102 7.117 1.584 1 98.81 80 VAL B C 1
ATOM 1693 O O . VAL B 1 80 ? 6.969 7.539 1.338 1 98.81 80 VAL B O 1
ATOM 1696 N N . TYR B 1 81 ? 8.344 5.895 1.909 1 98.88 81 TYR B N 1
ATOM 1697 C CA . TYR B 1 81 ? 7.281 4.996 2.348 1 98.88 81 TYR B CA 1
ATOM 1698 C C . TYR B 1 81 ? 7.254 4.887 3.867 1 98.88 81 TYR B C 1
ATOM 1700 O O . TYR B 1 81 ? 8.305 4.797 4.508 1 98.88 81 TYR B O 1
ATOM 1708 N N . SER B 1 82 ? 6.137 4.98 4.43 1 98.88 82 SER B N 1
ATOM 1709 C CA . SER B 1 82 ? 5.906 4.684 5.84 1 98.88 82 SER B CA 1
ATOM 1710 C C . SER B 1 82 ? 5 3.469 6.008 1 98.88 82 SER B C 1
ATOM 1712 O O . SER B 1 82 ? 3.93 3.398 5.398 1 98.88 82 SER B O 1
ATOM 1714 N N . LEU B 1 83 ? 5.414 2.449 6.773 1 98.75 83 LEU B N 1
ATOM 1715 C CA . LEU B 1 83 ? 4.652 1.223 6.984 1 98.75 83 LEU B CA 1
ATOM 1716 C C . LEU B 1 83 ? 4.504 0.923 8.469 1 98.75 83 LEU B C 1
ATOM 1718 O O . LEU B 1 83 ? 5.379 1.27 9.266 1 98.75 83 LEU B O 1
ATOM 1722 N N . GLY B 1 84 ? 3.494 0.235 8.805 1 98.69 84 GLY B N 1
ATOM 1723 C CA . GLY B 1 84 ? 3.203 -0.233 10.148 1 98.69 84 GLY B CA 1
ATOM 1724 C C . GLY B 1 84 ? 1.793 -0.771 10.305 1 98.69 84 GLY B C 1
ATOM 1725 O O . GLY B 1 84 ? 1.302 -1.494 9.438 1 98.69 84 GLY B O 1
ATOM 1726 N N . TYR B 1 85 ? 1.213 -0.462 11.445 1 98.69 85 TYR B N 1
ATOM 1727 C CA . TYR B 1 85 ? -0.11 -0.988 11.758 1 98.69 85 TYR B CA 1
ATOM 1728 C C . TYR B 1 85 ? -1.024 0.114 12.281 1 98.69 85 TYR B C 1
ATOM 1730 O O . TYR B 1 85 ? -0.602 0.955 13.078 1 98.69 85 TYR B O 1
ATOM 1738 N N . LEU B 1 86 ? -2.215 0.08 11.734 1 98.5 86 LEU B N 1
ATOM 1739 C CA . LEU B 1 86 ? -3.27 0.874 12.359 1 98.5 86 LEU B CA 1
ATOM 1740 C C . LEU B 1 86 ? -3.818 0.172 13.594 1 98.5 86 LEU B C 1
ATOM 1742 O O . LEU B 1 86 ? -3.912 -1.057 13.625 1 98.5 86 LEU B O 1
ATOM 1746 N N . TYR B 1 87 ? -4.176 0.912 14.57 1 98.38 87 TYR B N 1
ATOM 1747 C CA . TYR B 1 87 ? -4.922 0.453 15.734 1 98.38 87 TYR B CA 1
ATOM 1748 C C . TYR B 1 87 ? -5.953 1.489 16.172 1 98.38 87 TYR B C 1
ATOM 1750 O O . TYR B 1 87 ? -5.816 2.676 15.859 1 98.38 87 TYR B O 1
ATOM 1758 N N . GLY B 1 88 ? -7.012 1.055 16.828 1 97.94 88 GLY B N 1
ATOM 1759 C CA . GLY B 1 88 ? -8.109 1.929 17.203 1 97.94 88 GLY B CA 1
ATOM 1760 C C . GLY B 1 88 ? -9.383 1.174 17.562 1 97.94 88 GLY B C 1
ATOM 1761 O O . GLY B 1 88 ? -9.328 0.126 18.203 1 97.94 88 GLY B O 1
ATOM 1762 N N . ALA B 1 89 ? -10.477 1.788 17.188 1 98.56 89 ALA B N 1
ATOM 1763 C CA . ALA B 1 89 ? -11.781 1.176 17.422 1 98.56 89 ALA B CA 1
ATOM 1764 C C . ALA B 1 89 ? -12.711 1.396 16.219 1 98.56 89 ALA B C 1
ATOM 1766 O O . ALA B 1 89 ? -12.711 2.473 15.617 1 98.56 89 ALA B O 1
ATOM 1767 N N . TRP B 1 90 ? -13.492 0.363 15.906 1 97.88 90 TRP B N 1
ATOM 1768 C CA . TRP B 1 90 ? -14.539 0.469 14.898 1 97.88 90 TRP B CA 1
ATOM 1769 C C . TRP B 1 90 ? -15.695 1.329 15.398 1 97.88 90 TRP B C 1
ATOM 1771 O O . TRP B 1 90 ? -15.75 1.676 16.578 1 97.88 90 TRP B O 1
ATOM 1781 N N . PRO B 1 91 ? -16.641 1.682 14.539 1 97.19 91 PRO B N 1
ATOM 1782 C CA . PRO B 1 91 ? -17.734 2.586 14.93 1 97.19 91 PRO B CA 1
ATOM 1783 C C . PRO B 1 91 ? -18.578 2.037 16.078 1 97.19 91 PRO B C 1
ATOM 1785 O O . PRO B 1 91 ? -19.078 2.807 16.906 1 97.19 91 PRO B O 1
ATOM 1788 N N . ASP B 1 92 ? -18.625 0.758 16.219 1 96.88 92 ASP B N 1
ATOM 1789 C CA . ASP B 1 92 ? -19.422 0.143 17.281 1 96.88 92 ASP B CA 1
ATOM 1790 C C . ASP B 1 92 ? -18.641 0.036 18.578 1 96.88 92 ASP B C 1
ATOM 1792 O O . ASP B 1 92 ? -19.141 -0.503 19.562 1 96.88 92 ASP B O 1
ATOM 1796 N N . GLY B 1 93 ? -17.375 0.447 18.562 1 97.62 93 GLY B N 1
ATOM 1797 C CA . GLY B 1 93 ? -16.578 0.474 19.766 1 97.62 93 GLY B CA 1
ATOM 1798 C C . GLY B 1 93 ? -15.617 -0.7 19.875 1 97.62 93 GLY B C 1
ATOM 1799 O O . GLY B 1 93 ? -14.734 -0.718 20.734 1 97.62 93 GLY B O 1
ATOM 1800 N N . THR B 1 94 ? -15.734 -1.747 19.031 1 97.19 94 THR B N 1
ATOM 1801 C CA . THR B 1 94 ? -14.828 -2.889 19.047 1 97.19 94 THR B CA 1
ATOM 1802 C C . THR B 1 94 ? -13.398 -2.443 18.766 1 97.19 94 THR B C 1
ATOM 1804 O O . THR B 1 94 ? -13.133 -1.782 17.75 1 97.19 94 THR B O 1
ATOM 1807 N N . PRO B 1 95 ? -12.484 -2.678 19.641 1 97.94 95 PRO B N 1
ATOM 1808 C CA . PRO B 1 95 ? -11.094 -2.305 19.391 1 97.94 95 PRO B CA 1
ATOM 1809 C C . PRO B 1 95 ? -10.43 -3.176 18.328 1 97.94 95 PRO B C 1
ATOM 1811 O O . PRO B 1 95 ? -10.852 -4.312 18.094 1 97.94 95 PRO B O 1
ATOM 1814 N N . PHE B 1 96 ? -9.484 -2.66 17.641 1 98 96 PHE B N 1
ATOM 1815 C CA . PHE B 1 96 ? -8.672 -3.434 16.703 1 98 96 PHE B CA 1
ATOM 1816 C C . PHE B 1 96 ? -7.211 -3.002 16.766 1 98 96 PHE B C 1
ATOM 1818 O O . PHE B 1 96 ? -6.902 -1.903 17.234 1 98 96 PHE B O 1
ATOM 1825 N N . ASP B 1 97 ? -6.348 -3.875 16.375 1 97.88 97 ASP B N 1
ATOM 1826 C CA . ASP B 1 97 ? -4.91 -3.652 16.25 1 97.88 97 ASP B CA 1
ATOM 1827 C C . ASP B 1 97 ? -4.316 -4.488 15.125 1 97.88 97 ASP B C 1
ATOM 1829 O O . ASP B 1 97 ? -5.012 -5.305 14.516 1 97.88 97 ASP B O 1
ATOM 1833 N N . ASN B 1 98 ? -3.154 -4.184 14.648 1 97.75 98 ASN B N 1
ATOM 1834 C CA . ASN B 1 98 ? -2.398 -4.988 13.695 1 97.75 98 ASN B CA 1
ATOM 1835 C C . ASN B 1 98 ? -2.975 -4.875 12.289 1 97.75 98 ASN B C 1
ATOM 1837 O O . ASN B 1 98 ? -2.932 -5.84 11.516 1 97.75 98 ASN B O 1
ATOM 1841 N N . ASN B 1 99 ? -3.742 -3.807 12.008 1 98.56 99 ASN B N 1
ATOM 1842 C CA . ASN B 1 99 ? -4.215 -3.518 10.656 1 98.56 99 ASN B CA 1
ATOM 1843 C C . ASN B 1 99 ? -3.121 -2.883 9.805 1 98.56 99 ASN B C 1
ATOM 1845 O O . ASN B 1 99 ? -2.736 -1.735 10.031 1 98.56 99 ASN B O 1
ATOM 1849 N N . ARG B 1 100 ? -2.652 -3.559 8.828 1 98.88 100 ARG B N 1
ATOM 1850 C CA . ARG B 1 100 ? -1.473 -3.094 8.109 1 98.88 100 ARG B CA 1
ATOM 1851 C C . ARG B 1 100 ? -1.788 -1.844 7.293 1 98.88 100 ARG B C 1
ATOM 1853 O O . ARG B 1 100 ? -2.885 -1.714 6.742 1 98.88 100 ARG B O 1
ATOM 1860 N N . TYR B 1 101 ? -0.829 -0.965 7.117 1 98.88 101 TYR B N 1
ATOM 1861 C CA . TYR B 1 101 ? -0.943 0.167 6.203 1 98.88 101 TYR B CA 1
ATOM 1862 C C . TYR B 1 101 ? 0.379 0.431 5.496 1 98.88 101 TYR B C 1
ATOM 1864 O O . TYR B 1 101 ? 1.438 0.01 5.965 1 98.88 101 TYR B O 1
ATOM 1872 N N . VAL B 1 102 ? 0.375 1.048 4.363 1 98.94 102 VAL B N 1
ATOM 1873 C CA . VAL B 1 102 ? 1.517 1.637 3.67 1 98.94 102 VAL B CA 1
ATOM 1874 C C . VAL B 1 102 ? 1.136 3.008 3.117 1 98.94 102 VAL B C 1
ATOM 1876 O O . VAL B 1 102 ? 0.102 3.154 2.459 1 98.94 102 VAL B O 1
ATOM 1879 N N . ASP B 1 103 ? 1.868 4.055 3.418 1 98.88 103 ASP B N 1
ATOM 1880 C CA . ASP B 1 103 ? 1.758 5.406 2.877 1 98.88 103 ASP B CA 1
ATOM 1881 C C . ASP B 1 103 ? 2.953 5.742 1.989 1 98.88 103 ASP B C 1
ATOM 1883 O O . ASP B 1 103 ? 4.094 5.426 2.33 1 98.88 103 ASP B O 1
ATOM 1887 N N . ARG B 1 104 ? 2.719 6.32 0.9 1 98.94 104 ARG B N 1
ATOM 1888 C CA . ARG B 1 104 ? 3.76 6.812 0.004 1 98.94 104 ARG B CA 1
ATOM 1889 C C . ARG B 1 104 ? 3.734 8.336 -0.08 1 98.94 104 ARG B C 1
ATOM 1891 O O . ARG B 1 104 ? 2.682 8.93 -0.313 1 98.94 104 ARG B O 1
ATOM 1898 N N . PHE B 1 105 ? 4.855 8.945 0.121 1 98.88 105 PHE B N 1
ATOM 1899 C CA . PHE B 1 105 ? 4.996 10.398 0.055 1 98.88 105 PHE B CA 1
ATOM 1900 C C . PHE B 1 105 ? 5.984 10.797 -1.031 1 98.88 105 PHE B C 1
ATOM 1902 O O . PHE B 1 105 ? 7.062 10.211 -1.143 1 98.88 105 PHE B O 1
ATOM 1909 N N . VAL B 1 106 ? 5.625 11.703 -1.826 1 98.75 106 VAL B N 1
ATOM 1910 C CA . VAL B 1 106 ? 6.551 12.422 -2.695 1 98.75 106 VAL B CA 1
ATOM 1911 C C . VAL B 1 106 ? 6.922 13.758 -2.061 1 98.75 106 VAL B C 1
ATOM 1913 O O . VAL B 1 106 ? 6.047 14.57 -1.745 1 98.75 106 VAL B O 1
ATOM 1916 N N . VAL B 1 107 ? 8.18 14.008 -1.844 1 98.75 107 VAL B N 1
ATOM 1917 C CA . VAL B 1 107 ? 8.641 15.18 -1.114 1 98.75 107 VAL B CA 1
ATOM 1918 C C . VAL B 1 107 ? 9.602 15.984 -1.985 1 98.75 107 VAL B C 1
ATOM 1920 O O . VAL B 1 107 ? 10.508 15.422 -2.607 1 98.75 107 VAL B O 1
ATOM 1923 N N . ARG B 1 108 ? 9.398 17.234 -2.129 1 98.19 108 ARG B N 1
ATOM 1924 C CA . ARG B 1 108 ? 10.281 18.172 -2.812 1 98.19 108 ARG B CA 1
ATOM 1925 C C . ARG B 1 108 ? 10.656 19.344 -1.899 1 98.19 108 ARG B C 1
ATOM 1927 O O . ARG B 1 108 ? 9.781 20.047 -1.406 1 98.19 108 ARG B O 1
ATOM 1934 N N . ASP B 1 109 ? 11.977 19.484 -1.692 1 96.06 109 ASP B N 1
ATOM 1935 C CA . ASP B 1 109 ? 12.5 20.594 -0.903 1 96.06 109 ASP B CA 1
ATOM 1936 C C . ASP B 1 109 ? 11.844 20.641 0.474 1 96.06 109 ASP B C 1
ATOM 1938 O O . ASP B 1 109 ? 11.406 21.703 0.917 1 96.06 109 ASP B O 1
ATOM 1942 N N . GLY B 1 110 ? 11.641 19.484 1.048 1 97.56 110 GLY B N 1
ATOM 1943 C CA . GLY B 1 110 ? 11.172 19.391 2.422 1 97.56 110 GLY B CA 1
ATOM 1944 C C . GLY B 1 110 ? 9.664 19.531 2.551 1 97.56 110 GLY B C 1
ATOM 1945 O O . GLY B 1 110 ? 9.133 19.594 3.66 1 97.56 110 GLY B O 1
ATOM 1946 N N . LEU B 1 111 ? 8.953 19.594 1.411 1 98.56 111 LEU B N 1
ATOM 1947 C CA . LEU B 1 111 ? 7.5 19.672 1.422 1 98.56 111 LEU B CA 1
ATOM 1948 C C . LEU B 1 111 ? 6.879 18.484 0.709 1 98.56 111 LEU B C 1
ATOM 1950 O O . LEU B 1 111 ? 7.367 18.047 -0.337 1 98.56 111 LEU B O 1
ATOM 1954 N N . ILE B 1 112 ? 5.859 18 1.323 1 98.69 112 ILE B N 1
ATOM 1955 C CA . ILE B 1 112 ? 5.148 16.875 0.727 1 98.69 112 ILE B CA 1
ATOM 1956 C C . ILE B 1 112 ? 4.25 17.375 -0.403 1 98.69 112 ILE B C 1
ATOM 1958 O O . ILE B 1 112 ? 3.402 18.234 -0.193 1 98.69 112 ILE B O 1
ATOM 1962 N N . VAL B 1 113 ? 4.43 16.781 -1.524 1 98.62 113 VAL B N 1
ATOM 1963 C CA . VAL B 1 113 ? 3.684 17.203 -2.709 1 98.62 113 VAL B CA 1
ATOM 1964 C C . VAL B 1 113 ? 2.455 16.297 -2.881 1 98.62 113 VAL B C 1
ATOM 1966 O O . VAL B 1 113 ? 1.389 16.781 -3.281 1 98.62 113 VAL B O 1
ATOM 1969 N N . GLU B 1 114 ? 2.584 15.039 -2.654 1 98.5 114 GLU B N 1
ATOM 1970 C CA . GLU B 1 114 ? 1.456 14.109 -2.725 1 98.5 114 GLU B CA 1
ATOM 1971 C C . GLU B 1 114 ? 1.67 12.906 -1.809 1 98.5 114 GLU B C 1
ATOM 1973 O O . GLU B 1 114 ? 2.801 12.609 -1.421 1 98.5 114 GLU B O 1
ATOM 1978 N N . THR B 1 115 ? 0.602 12.32 -1.426 1 98.75 115 THR B N 1
ATOM 1979 C CA . THR B 1 115 ? 0.633 11.102 -0.632 1 98.75 115 THR B CA 1
ATOM 1980 C C . THR B 1 115 ? -0.432 10.117 -1.111 1 98.75 115 THR B C 1
ATOM 1982 O O . THR B 1 115 ? -1.523 10.523 -1.513 1 98.75 115 THR B O 1
ATOM 1985 N N . ASP B 1 116 ? -0.086 8.891 -1.213 1 98.81 116 ASP B N 1
ATOM 1986 C CA . ASP B 1 116 ? -0.977 7.762 -1.472 1 98.81 116 ASP B CA 1
ATOM 1987 C C . ASP B 1 116 ? -1.082 6.855 -0.249 1 98.81 116 ASP B C 1
ATOM 1989 O O . ASP B 1 116 ? -0.068 6.496 0.355 1 98.81 116 ASP B O 1
ATOM 1993 N N . VAL B 1 117 ? -2.289 6.504 0.123 1 98.81 117 VAL B N 1
ATOM 1994 C CA . VAL B 1 117 ? -2.525 5.762 1.357 1 98.81 117 VAL B CA 1
ATOM 1995 C C . VAL B 1 117 ? -3.273 4.465 1.047 1 98.81 117 VAL B C 1
ATOM 1997 O O . VAL B 1 117 ? -4.281 4.48 0.335 1 98.81 117 VAL B O 1
ATOM 2000 N N . TRP B 1 118 ? -2.768 3.332 1.468 1 98.88 118 TRP B N 1
ATOM 2001 C CA . TRP B 1 118 ? -3.453 2.043 1.468 1 98.88 118 TRP B CA 1
ATOM 2002 C C . TRP B 1 118 ? -3.51 1.457 2.873 1 98.88 118 TRP B C 1
ATOM 2004 O O . TRP B 1 118 ? -2.607 1.683 3.684 1 98.88 118 TRP B O 1
ATOM 2014 N N . ASN B 1 119 ? -4.512 0.662 3.178 1 98.88 119 ASN B N 1
ATOM 2015 C CA . ASN B 1 119 ? -4.543 -0.167 4.379 1 98.88 119 ASN B CA 1
ATOM 2016 C C . ASN B 1 119 ? -5.523 -1.328 4.23 1 98.88 119 ASN B C 1
ATOM 2018 O O . ASN B 1 119 ? -6.219 -1.435 3.221 1 98.88 119 ASN B O 1
ATOM 2022 N N . ASP B 1 120 ? -5.539 -2.219 5.195 1 98.81 120 ASP B N 1
ATOM 2023 C CA . ASP B 1 120 ? -6.293 -3.465 5.098 1 98.81 120 ASP B CA 1
ATOM 2024 C C . ASP B 1 120 ? -7.672 -3.324 5.734 1 98.81 120 ASP B C 1
ATOM 2026 O O . ASP B 1 120 ? -8.398 -4.312 5.883 1 98.81 120 ASP B O 1
ATOM 2030 N N . SER B 1 121 ? -8.117 -2.107 6.133 1 98.69 121 SER B N 1
ATOM 2031 C CA . SER B 1 121 ? -9.352 -1.926 6.883 1 98.69 121 SER B CA 1
ATOM 2032 C C . SER B 1 121 ? -10.555 -2.48 6.117 1 98.69 121 SER B C 1
ATOM 2034 O O . SER B 1 121 ? -11.383 -3.193 6.688 1 98.69 121 SER B O 1
ATOM 2036 N N . ALA B 1 122 ? -10.617 -2.133 4.863 1 98.56 122 ALA B N 1
ATOM 2037 C CA . ALA B 1 122 ? -11.766 -2.58 4.082 1 98.56 122 ALA B CA 1
ATOM 2038 C C . ALA B 1 122 ? -11.812 -4.102 3.99 1 98.56 122 ALA B C 1
ATOM 2040 O O . ALA B 1 122 ? -12.891 -4.703 3.994 1 98.56 122 ALA B O 1
ATOM 2041 N N . GLU B 1 123 ? -10.633 -4.746 3.861 1 98.62 123 GLU B N 1
ATOM 2042 C CA . GLU B 1 123 ? -10.57 -6.203 3.852 1 98.62 123 GLU B CA 1
ATOM 2043 C C . GLU B 1 123 ? -11.141 -6.793 5.137 1 98.62 123 GLU B C 1
ATOM 2045 O O . GLU B 1 123 ? -11.883 -7.777 5.098 1 98.62 123 GLU B O 1
ATOM 2050 N N . TRP B 1 124 ? -10.805 -6.184 6.242 1 98.31 124 TRP B N 1
ATOM 2051 C CA . TRP B 1 124 ? -11.258 -6.668 7.539 1 98.31 124 TRP B CA 1
ATOM 2052 C C . TRP B 1 124 ? -12.773 -6.52 7.672 1 98.31 124 TRP B C 1
ATOM 2054 O O . TRP B 1 124 ? -13.43 -7.355 8.297 1 98.31 124 TRP B O 1
ATOM 2064 N N . ILE B 1 125 ? -13.312 -5.457 7.156 1 97.44 125 ILE B N 1
ATOM 2065 C CA . ILE B 1 125 ? -14.75 -5.227 7.195 1 97.44 125 ILE B CA 1
ATOM 2066 C C . ILE B 1 125 ? -15.461 -6.273 6.348 1 97.44 125 ILE B C 1
ATOM 2068 O O . ILE B 1 125 ? -16.469 -6.844 6.77 1 97.44 125 ILE B O 1
ATOM 2072 N N . LEU B 1 126 ? -14.953 -6.598 5.145 1 97.06 126 LEU B N 1
ATOM 2073 C CA . LEU B 1 126 ? -15.562 -7.566 4.238 1 97.06 126 LEU B CA 1
ATOM 2074 C C . LEU B 1 126 ? -15.477 -8.977 4.805 1 97.06 126 LEU B C 1
ATOM 2076 O O . LEU B 1 126 ? -16.391 -9.789 4.621 1 97.06 126 LEU B O 1
ATOM 2080 N N . ASP B 1 127 ? -14.336 -9.234 5.438 1 96.44 127 ASP B N 1
ATOM 2081 C CA . ASP B 1 127 ? -14.078 -10.547 6.012 1 96.44 127 ASP B CA 1
ATOM 2082 C C . ASP B 1 127 ? -13.398 -10.43 7.375 1 96.44 127 ASP B C 1
ATOM 2084 O O . ASP B 1 127 ? -12.18 -10.555 7.484 1 96.44 127 ASP B O 1
ATOM 2088 N N . PRO B 1 128 ? -14.148 -10.32 8.422 1 94 128 PRO B N 1
ATOM 2089 C CA . PRO B 1 128 ? -13.586 -10.102 9.758 1 94 128 PRO B CA 1
ATOM 2090 C C . PRO B 1 128 ? -12.664 -11.234 10.203 1 94 128 PRO B C 1
ATOM 2092 O O . PRO B 1 128 ? -11.867 -11.062 11.133 1 94 128 PRO B O 1
ATOM 2095 N N . SER B 1 129 ? -12.734 -12.383 9.57 1 92.94 129 SER B N 1
ATOM 2096 C CA . SER B 1 129 ? -11.914 -13.523 9.969 1 92.94 129 SER B CA 1
ATOM 2097 C C . SER B 1 129 ? -10.445 -13.281 9.656 1 92.94 129 SER B C 1
ATOM 2099 O O . SER B 1 129 ? -9.57 -13.938 10.227 1 92.94 129 SER B O 1
ATOM 2101 N N . CYS B 1 130 ? -10.086 -12.336 8.805 1 91.19 130 CYS B N 1
ATOM 2102 C CA . CYS B 1 130 ? -8.688 -12.086 8.477 1 91.19 130 CYS B CA 1
ATOM 2103 C C . CYS B 1 130 ? -8.055 -11.133 9.477 1 91.19 130 CYS B C 1
ATOM 2105 O O . CYS B 1 130 ? -6.832 -10.945 9.469 1 91.19 130 CYS B O 1
ATOM 2107 N N . ALA B 1 131 ? -8.906 -10.391 10.289 1 83.62 131 ALA B N 1
ATOM 2108 C CA . ALA B 1 131 ? -8.391 -9.461 11.289 1 83.62 131 ALA B CA 1
ATOM 2109 C C . ALA B 1 131 ? -7.824 -10.203 12.492 1 83.62 131 ALA B C 1
ATOM 2111 O O . ALA B 1 131 ? -7.551 -9.602 13.539 1 83.62 131 ALA B O 1
ATOM 2112 N N . ARG B 1 132 ? -7.102 -11.172 12.32 1 69.62 132 ARG B N 1
ATOM 2113 C CA . ARG B 1 132 ? -6.68 -12.039 13.422 1 69.62 132 ARG B CA 1
ATOM 2114 C C . ARG B 1 132 ? -5.91 -11.25 14.477 1 69.62 132 ARG B C 1
ATOM 2116 O O . ARG B 1 132 ? -5.293 -10.227 14.164 1 69.62 132 ARG B O 1
#

Nearest PDB structures (foldseek):
  3i0y-assembly1_B  TM=7.165E-01  e=1.189E-06  Xanthomonas campestris pv. campestris
  8pzk-assembly1_A  TM=7.790E-01  e=2.438E-05  Gloeocapsa sp. PCC 7428
  3f7x-assembly1_A-2  TM=6.693E-01  e=2.026E-05  Pseudomonas putida KT2440
  2r4i-assembly1_B  TM=6.521E-01  e=2.438E-05  Cytophaga hutchinsonii ATCC 33406
  4j9a-assembly1_A  TM=6.893E-01  e=1.138E-04  Pseudomonas aeruginosa PAO1

Foldseek 3Di:
DDPQQVLQVVLVVQLQVCVQVVNQVSNQVQADQQEWEQEAVRDIDRGSCRCVVVQVQFAVDKHWDWDDWDWDDDDFKIKIKTKGKMWHGGPVGHTAIDWIKIKIFIGGRRHTRYMYIDICSVVCVVPVVVSD/DDPQQVLQVVLVVQLQVCVQVVNQVSNQVQADVQEWEQEAVRDIDRGSCRCVVVQVQFAVDKHFDWDDWDWDDDDFKIKIKTKGKMWHGGPVGHTAIDWIKIKIFIGGSRHTRYMYIDICSVVCVVPVVVSD

pLDDT: mean 95.89, std 4.63, range [69.62, 98.94]